Protein 1T3G (pdb70)

Solvent-accessible surface area: 15137 Å² total

Radius of gyration: 20.67 Å; Cα contacts (8 Å, |Δi|>4): 481; chains: 2; bounding box: 36×36×64 Å

Foldseek 3Di:
DQFAEEQQEDDPCDCWQVVCSPPLVVVVCVVVNGGYDYCVVNNDDDPCRLVVVLVVRLVHQEYEYGEVVCLVVVSVVSCCVDPSSLVLQVASHAYEYEAADPDDDVSVVVVVVVNVSHPHYDYHYDPTPVLSPPPDPRVVVVVVVGD/DQFQEEQFDDQVPPQLNCVNPPLVVVVCVPVNGGYDYCVVHNDDDPCNLVVVLVVRLVHQAYEAGEVVCLVVVSVVSCCVDPVSLVLQVQSHAYEYEDHDDDDDCSVVVVVVVVVSHDRYDYAYDPTPVCSPPPHPRVVVVVVSGD

CATH classification: 3.40.50.10140

Secondary structure (DSSP, 8-state):
--BSEEEE-------SHHHIIIIITT---SSS---EE-HHHH----TTHHHHHHHHHHTBSEEEE--HHHHHTTTTHHHHHSHHHH---S-SSEEEEEE-S------HHHHHHHHHT-SSEEEEE--SGGGGSSS-HHHHHHHH---/--BSEEEE------HHHHIIIIITT---SSS---EE-HHHH----TTHHHHHHHHHHTBS-EEE--HHHHHHTTTHHHHHSHHHH---SS-S-EEEEE-S------HHHHHHHHTT-SSEEEEE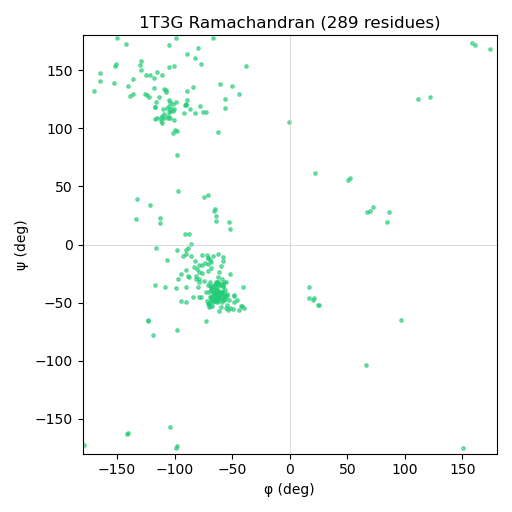--SGGGGSTT-HHHHHHHH---

B-factor: mean 42.77, std 10.29, range [19.28, 76.62]

InterPro domains:
  IPR000157 Toll/interleukin-1 receptor homology (TIR) domain [PF01582] (412-570)
  IPR000157 Toll/interleukin-1 receptor homology (TIR) domain [PS50104] (403-559)
  IPR000157 Toll/interleukin-1 receptor homology (TIR) domain [SM00255] (404-562)
  IPR003598 Immunoglobulin subtype 2 [SM00408] (155-223)
  IPR003598 Immunoglobulin subtype 2 [SM00408] (258-341)
  IPR003599 Immunoglobulin domain subtype [SM00409] (38-136)
  IPR003599 Immunoglobulin domain subtype [SM00409] (149-234)
  IPR003599 Immunoglobulin domain subtype [SM00409] (252-352)
  IPR007110 Immunoglobulin-like domain [PS50835] (6-134)
  IPR007110 Immunoglobulin-like domain [PS50835] (162-232)
  IPR007110 Immunoglobulin-like domain [PS50835] (242-350)
  IPR013151 Immunoglobulin-like beta-sandwich domain [PF00047] (257-342)
  IPR013783 Immunoglobulin-like fold [G3DSA:2.60.40.10] (26-139)
  IPR013783 Immunoglobulin-like fold [G3DSA:2.60.40.10] (140-237)
  IPR013783 Immunoglobulin-like fold [G3DSA:2.60.40.10] (238-355)
  IPR015621 Interleukin-1 receptor family [PTHR11890] (14-570)
  IPR035897 Toll/interleukin-1 receptor homology (TIR) domain superfamily [G3DSA:3.40.50.10140] (403-561)
  IPR035897 Toll/interleukin-1 receptor homology (TIR) domain superfamily [SSF52200] (395-561)
  IPR036179 Immunoglobulin-like domain superfamily [SSF48726] (38-137)
  IPR036179 Immunoglobulin-like domain superfamily [SSF48726] (161-236)

Sequence (293 aa):
KDYDAYLSYTKVDTGEEERFALEILPDLEKHYGYKLFIPDRDLIPTGTYIEDVARCVDQSKRLIIVTPNYVVRRGWSIFELETRLRNLVTGEIKVILIECSELRGINYQEVEALKHTIKLLTVIKWHGPKCNKLNSKFWKRLQYEPFKDYDAYLSYTKVTGEEERFALEILPDLEKHYGYKLFIPDRDLIPTGTYIEDVARCVDQSKRLIIVTPNYVVRRGWSIFELETRLRNLVTGEIKVILIECSELRGINYQEVEALKHTIKLLTVIKWHGPKCNKLNSKFWKRLQYEPF

Organism: Homo sapiens (NCBI:txid9606)

Structure (mmCIF, N/CA/C/O backbone):
data_1T3G
#
_entry.id   1T3G
#
_cell.length_a   51.987
_cell.length_b   53.265
_cell.length_c   183.250
_cell.angle_alpha   90.00
_cell.angle_beta   90.00
_cell.angle_gamma   90.00
#
_symmetry.space_group_name_H-M   'P 21 21 21'
#
loop_
_entity.id
_entity.type
_entity.pdbx_description
1 polymer 'X-linked interleukin-1 receptor accessory protein-like 1'
2 water water
#
loop_
_atom_site.group_PDB
_atom_site.id
_atom_site.type_symbol
_atom_site.label_atom_id
_atom_site.label_alt_id
_atom_site.label_comp_id
_atom_site.label_asym_id
_atom_site.label_entity_id
_atom_site.label_seq_id
_atom_site.pdbx_PDB_ins_code
_atom_site.Cartn_x
_atom_site.Cartn_y
_atom_site.Cartn_z
_atom_site.occupancy
_atom_site.B_iso_or_equiv
_atom_site.auth_seq_id
_atom_site.auth_comp_id
_atom_site.auth_asym_id
_atom_site.auth_atom_id
_atom_site.pdbx_PDB_model_num
ATOM 1 N N . LYS A 1 1 ? 37.577 8.256 46.063 1.00 56.17 403 LYS A N 1
ATOM 2 C CA . LYS A 1 1 ? 36.685 8.841 45.024 1.00 55.04 403 LYS A CA 1
ATOM 3 C C . LYS A 1 1 ? 37.239 10.140 44.439 1.00 53.80 403 LYS A C 1
ATOM 4 O O . LYS A 1 1 ? 37.584 10.191 43.259 1.00 53.52 403 LYS A O 1
ATOM 10 N N . ASP A 1 2 ? 37.330 11.180 45.267 1.00 51.95 404 ASP A N 1
ATOM 11 C CA . ASP A 1 2 ? 37.824 12.486 44.825 1.00 49.65 404 ASP A CA 1
ATOM 12 C C . ASP A 1 2 ? 39.342 12.609 44.699 1.00 47.94 404 ASP A C 1
ATOM 13 O O . ASP A 1 2 ? 39.834 13.352 43.849 1.00 47.67 404 ASP A O 1
ATOM 18 N N . TYR A 1 3 ? 40.089 11.896 45.538 1.00 45.12 405 TYR A N 1
ATOM 19 C CA . TYR A 1 3 ? 41.547 11.981 45.469 1.00 42.58 405 TYR A CA 1
ATOM 20 C C . TYR A 1 3 ? 42.220 10.619 45.421 1.00 41.18 405 TYR A C 1
ATOM 21 O O . TYR A 1 3 ? 41.672 9.622 45.895 1.00 40.54 405 TYR A O 1
ATOM 30 N N . ASP A 1 4 ? 43.418 10.585 44.846 1.00 39.97 406 ASP A N 1
ATOM 31 C CA . ASP A 1 4 ? 44.180 9.349 44.749 1.00 39.18 406 ASP A CA 1
ATOM 32 C C . ASP A 1 4 ? 44.920 9.060 46.053 1.00 39.57 406 ASP A C 1
ATOM 33 O O . ASP A 1 4 ? 45.194 7.906 46.380 1.00 40.04 406 ASP A O 1
ATOM 38 N N . ALA A 1 5 ? 45.235 10.112 46.803 1.00 37.49 407 ALA A N 1
ATOM 39 C CA . ALA A 1 5 ? 45.944 9.932 48.057 1.00 36.36 407 ALA A CA 1
ATOM 40 C C . ALA A 1 5 ? 45.910 11.157 48.958 1.00 34.89 407 ALA A C 1
ATOM 41 O O . ALA A 1 5 ? 46.007 12.298 48.501 1.00 33.88 407 ALA A O 1
ATOM 43 N N . TYR A 1 6 ? 45.758 10.900 50.250 1.00 33.02 408 TYR A N 1
ATOM 44 C CA . TYR A 1 6 ? 45.745 11.950 51.249 1.00 30.96 408 TYR A CA 1
ATOM 45 C C . TYR A 1 6 ? 47.172 11.923 51.786 1.00 30.48 408 TYR A C 1
ATOM 46 O O . TYR A 1 6 ? 47.650 10.887 52.255 1.00 28.22 408 TYR A O 1
ATOM 55 N N . LEU A 1 7 ? 47.852 13.058 51.703 1.00 30.03 409 LEU A N 1
ATOM 56 C CA . LEU A 1 7 ? 49.231 13.156 52.152 1.00 30.68 409 LEU A CA 1
ATOM 57 C C . LEU A 1 7 ? 49.322 13.594 53.606 1.00 30.52 409 LEU A C 1
ATOM 58 O O . LEU A 1 7 ? 48.971 14.715 53.950 1.00 31.50 409 LEU A O 1
ATOM 63 N N . SER A 1 8 ? 49.789 12.688 54.455 1.00 31.64 410 SER A N 1
ATOM 64 C CA . SER A 1 8 ? 49.950 12.962 55.873 1.00 31.19 410 SER A CA 1
ATOM 65 C C . SER A 1 8 ? 51.432 13.153 56.157 1.00 31.64 410 SER A C 1
ATOM 66 O O . SER A 1 8 ? 52.236 12.246 55.950 1.00 29.90 410 SER A O 1
ATOM 69 N N . TYR A 1 9 ? 51.789 14.337 56.635 1.00 33.24 411 TYR A N 1
ATOM 70 C CA . TYR A 1 9 ? 53.179 14.648 56.938 1.00 36.40 411 TYR A CA 1
ATOM 71 C C . TYR A 1 9 ? 53.229 15.658 58.072 1.00 38.37 411 TYR A C 1
ATOM 72 O O . TYR A 1 9 ? 52.192 16.124 58.551 1.00 39.67 411 TYR A O 1
ATOM 81 N N . THR A 1 10 ? 54.446 15.994 58.486 1.00 40.02 412 THR A N 1
ATOM 82 C CA . THR A 1 10 ? 54.688 16.967 59.544 1.00 42.48 412 THR A CA 1
ATOM 83 C C . THR A 1 10 ? 55.697 17.989 59.028 1.00 44.11 412 THR A C 1
ATOM 84 O O . THR A 1 10 ? 56.538 17.664 58.190 1.00 43.40 412 THR A O 1
ATOM 88 N N . LYS A 1 11 ? 55.613 19.220 59.524 1.00 46.46 413 LYS A N 1
ATOM 89 C CA . LYS A 1 11 ? 56.544 20.258 59.101 1.00 50.84 413 LYS A CA 1
ATOM 90 C C . LYS A 1 11 ? 56.996 21.124 60.273 1.00 52.78 413 LYS A C 1
ATOM 91 O O . LYS A 1 11 ? 56.173 21.651 61.027 1.00 52.95 413 LYS A O 1
ATOM 97 N N . VAL A 1 12 ? 58.311 21.262 60.421 1.00 55.32 414 VAL A N 1
ATOM 98 C CA . VAL A 1 12 ? 58.891 22.057 61.502 1.00 58.22 414 VAL A CA 1
ATOM 99 C C . VAL A 1 12 ? 58.604 23.550 61.380 1.00 59.85 414 VAL A C 1
ATOM 100 O O . VAL A 1 12 ? 57.978 24.008 60.421 1.00 60.96 414 VAL A O 1
ATOM 104 N N . ASP A 1 13 ? 59.080 24.299 62.370 1.00 62.26 415 ASP A N 1
ATOM 105 C CA . ASP A 1 13 ? 58.911 25.747 62.428 1.00 63.62 415 ASP A CA 1
ATOM 106 C C . ASP A 1 13 ? 59.717 26.430 61.332 1.00 64.37 415 ASP A C 1
ATOM 107 O O . ASP A 1 13 ? 60.900 26.135 61.149 1.00 65.27 415 ASP A O 1
ATOM 112 N N . THR A 1 21 ? 65.897 19.338 58.349 1.00 61.29 423 THR A N 1
ATOM 113 C CA . THR A 1 21 ? 65.928 20.640 57.689 1.00 59.01 423 THR A CA 1
ATOM 114 C C . THR A 1 21 ? 65.593 20.540 56.205 1.00 60.14 423 THR A C 1
ATOM 115 O O . THR A 1 21 ? 64.472 20.848 55.798 1.00 59.72 423 THR A O 1
ATOM 119 N N . GLY A 1 22 ? 66.556 20.100 55.397 1.00 60.39 424 GLY A N 1
ATOM 120 C CA . GLY A 1 22 ? 66.303 20.007 53.968 1.00 62.36 424 GLY A CA 1
ATOM 121 C C . GLY A 1 22 ? 66.689 18.727 53.245 1.00 62.11 424 GLY A C 1
ATOM 122 O O . GLY A 1 22 ? 67.176 18.782 52.114 1.00 62.92 424 GLY A O 1
ATOM 123 N N . GLU A 1 23 ? 66.484 17.575 53.876 1.00 62.76 425 GLU A N 1
ATOM 124 C CA . GLU A 1 23 ? 66.807 16.307 53.225 1.00 64.12 425 GLU A CA 1
ATOM 125 C C . GLU A 1 23 ? 65.568 15.421 53.180 1.00 63.85 425 GLU A C 1
ATOM 126 O O . GLU A 1 23 ? 65.039 15.120 52.108 1.00 62.81 425 GLU A O 1
ATOM 132 N N . GLU A 1 24 ? 65.110 15.010 54.356 1.00 63.51 426 GLU A N 1
ATOM 133 C CA . GLU A 1 24 ? 63.923 14.180 54.463 1.00 63.77 426 GLU A CA 1
ATOM 134 C C . GLU A 1 24 ? 62.700 15.093 54.372 1.00 62.74 426 GLU A C 1
ATOM 135 O O . GLU A 1 24 ? 61.640 14.686 53.892 1.00 61.75 426 GLU A O 1
ATOM 141 N N . GLU A 1 25 ? 62.862 16.336 54.817 1.00 61.22 427 GLU A N 1
ATOM 142 C CA . GLU A 1 25 ? 61.775 17.308 54.759 1.00 60.31 427 GLU A CA 1
ATOM 143 C C . GLU A 1 25 ? 61.679 17.854 53.336 1.00 58.22 427 GLU A C 1
ATOM 144 O O . GLU A 1 25 ? 60.630 18.335 52.910 1.00 58.44 427 GLU A O 1
ATOM 150 N N . ARG A 1 26 ? 62.788 17.781 52.605 1.00 56.16 428 ARG A N 1
ATOM 151 C CA . ARG A 1 26 ? 62.824 18.232 51.218 1.00 54.51 428 ARG A CA 1
ATOM 152 C C . ARG A 1 26 ? 61.965 17.263 50.412 1.00 52.09 428 ARG A C 1
ATOM 153 O O . ARG A 1 26 ? 61.127 17.657 49.590 1.00 50.15 428 ARG A O 1
ATOM 161 N N . PHE A 1 27 ? 62.199 15.982 50.665 1.00 49.55 429 PHE A N 1
ATOM 162 C CA . PHE A 1 27 ? 61.479 14.904 50.007 1.00 47.89 429 PHE A CA 1
ATOM 163 C C . PHE A 1 27 ? 59.994 14.992 50.330 1.00 45.94 429 PHE A C 1
ATOM 164 O O . PHE A 1 27 ? 59.148 15.094 49.442 1.00 45.50 429 PHE A O 1
ATOM 172 N N . ALA A 1 28 ? 59.694 14.970 51.621 1.00 46.01 430 ALA A N 1
ATOM 173 C CA . ALA A 1 28 ? 58.323 15.010 52.102 1.00 45.11 430 ALA A CA 1
ATOM 174 C C . ALA A 1 28 ? 57.484 16.152 51.552 1.00 44.34 430 ALA A C 1
ATOM 175 O O . ALA A 1 28 ? 56.363 15.937 51.097 1.00 43.34 430 ALA A O 1
ATOM 177 N N . LEU A 1 29 ? 58.024 17.365 51.588 1.00 45.23 431 LEU A N 1
ATOM 178 C CA . LEU A 1 29 ? 57.279 18.528 51.124 1.00 46.47 431 LEU A CA 1
ATOM 179 C C . LEU A 1 29 ? 57.414 18.915 49.658 1.00 46.77 431 LEU A C 1
ATOM 180 O O . LEU A 1 29 ? 56.438 19.353 49.051 1.00 48.31 431 LEU A O 1
ATOM 185 N N . GLU A 1 30 ? 58.603 18.750 49.084 1.00 46.30 432 GLU A N 1
ATOM 186 C CA . GLU A 1 30 ? 58.827 19.132 47.687 1.00 47.16 432 GLU A CA 1
ATOM 187 C C . GLU A 1 30 ? 58.741 17.994 46.669 1.00 44.88 432 GLU A C 1
ATOM 188 O O . GLU A 1 30 ? 57.787 17.888 45.896 1.00 42.81 432 GLU A O 1
ATOM 194 N N . ILE A 1 31 ? 59.772 17.160 46.673 1.00 44.85 433 ILE A N 1
ATOM 195 C CA . ILE A 1 31 ? 59.899 16.045 45.749 1.00 45.13 433 ILE A CA 1
ATOM 196 C C . ILE A 1 31 ? 58.732 15.067 45.677 1.00 44.24 433 ILE A C 1
ATOM 197 O O . ILE A 1 31 ? 58.181 14.843 44.598 1.00 44.40 433 ILE A O 1
ATOM 202 N N . LEU A 1 32 ? 58.354 14.483 46.812 1.00 43.36 434 LEU A N 1
ATOM 203 C CA . LEU A 1 32 ? 57.258 13.516 46.827 1.00 43.51 434 LEU A CA 1
ATOM 204 C C . LEU A 1 32 ? 56.003 14.020 46.102 1.00 43.63 434 LEU A C 1
ATOM 205 O O . LEU A 1 32 ? 55.508 13.363 45.180 1.00 41.49 434 LEU A O 1
ATOM 210 N N . PRO A 1 33 ? 55.481 15.197 46.498 1.00 43.56 435 PRO A N 1
ATOM 211 C CA . PRO A 1 33 ? 54.284 15.774 45.878 1.00 44.34 435 PRO A CA 1
ATOM 212 C C . PRO A 1 33 ? 54.421 16.103 44.389 1.00 44.90 435 PRO A C 1
ATOM 213 O O . PRO A 1 33 ? 53.515 15.824 43.603 1.00 42.83 435 PRO A O 1
ATOM 217 N N . ASP A 1 34 ? 55.542 16.713 44.005 1.00 47.28 436 ASP A N 1
ATOM 218 C CA . ASP A 1 34 ? 55.756 17.065 42.599 1.00 48.57 436 ASP A CA 1
ATOM 219 C C . ASP A 1 34 ? 55.835 15.823 41.720 1.00 47.45 436 ASP A C 1
ATOM 220 O O . ASP A 1 34 ? 55.257 15.781 40.631 1.00 46.30 436 ASP A O 1
ATOM 233 N N . LEU A 1 36 ? 54.544 12.751 42.251 1.00 44.45 438 LEU A N 1
ATOM 234 C CA . LEU A 1 36 ? 53.245 12.094 42.133 1.00 43.98 438 LEU A CA 1
ATOM 235 C C . LEU A 1 36 ? 52.223 12.840 41.284 1.00 44.45 438 LEU A C 1
ATOM 236 O O . LEU A 1 36 ? 51.437 12.223 40.561 1.00 45.12 438 LEU A O 1
ATOM 241 N N . GLU A 1 37 ? 52.226 14.163 41.364 1.00 45.27 439 GLU A N 1
ATOM 242 C CA . GLU A 1 37 ? 51.266 14.950 40.602 1.00 46.53 439 GLU A CA 1
ATOM 243 C C . GLU A 1 37 ? 51.726 15.374 39.211 1.00 46.46 439 GLU A C 1
ATOM 244 O O . GLU A 1 37 ? 51.003 15.176 38.240 1.00 46.30 439 GLU A O 1
ATOM 250 N N . LYS A 1 38 ? 52.922 15.945 39.109 1.00 47.28 440 LYS A N 1
ATOM 251 C CA . LYS A 1 38 ? 53.427 16.397 37.814 1.00 49.48 440 LYS A CA 1
ATOM 252 C C . LYS A 1 38 ? 53.787 15.248 36.870 1.00 49.42 440 LYS A C 1
ATOM 253 O O . LYS A 1 38 ? 53.311 15.198 35.737 1.00 49.02 440 LYS A O 1
ATOM 259 N N . HIS A 1 39 ? 54.627 14.331 37.343 1.00 49.89 441 HIS A N 1
ATOM 260 C CA . HIS A 1 39 ? 55.067 13.192 36.538 1.00 50.52 441 HIS A CA 1
ATOM 261 C C . HIS A 1 39 ? 53.976 12.148 36.346 1.00 50.69 441 HIS A C 1
ATOM 262 O O . HIS A 1 39 ? 53.501 11.931 35.232 1.00 52.89 441 HIS A O 1
ATOM 269 N N . TYR A 1 40 ? 53.585 11.503 37.440 1.00 49.39 442 TYR A N 1
ATOM 270 C CA . TYR A 1 40 ? 52.572 10.458 37.400 1.00 47.28 442 TYR A CA 1
ATOM 271 C C . TYR A 1 40 ? 51.137 10.944 37.205 1.00 46.25 442 TYR A C 1
ATOM 272 O O . TYR A 1 40 ? 50.254 10.151 36.875 1.00 47.07 442 TYR A O 1
ATOM 281 N N . GLY A 1 41 ? 50.898 12.234 37.411 1.00 44.39 443 GLY A N 1
ATOM 282 C CA . GLY A 1 41 ? 49.557 12.768 37.225 1.00 43.96 443 GLY A CA 1
ATOM 283 C C . GLY A 1 41 ? 48.483 12.358 38.225 1.00 45.28 443 GLY A C 1
ATOM 284 O O . GLY A 1 41 ? 47.305 12.299 37.878 1.00 45.39 443 GLY A O 1
ATOM 285 N N . TYR A 1 42 ? 48.874 12.071 39.463 1.00 44.27 444 TYR A N 1
ATOM 286 C CA . TYR A 1 42 ? 47.911 11.698 40.493 1.00 43.89 444 TYR A CA 1
ATOM 287 C C . TYR A 1 42 ? 47.288 12.958 41.102 1.00 43.09 444 TYR A C 1
ATOM 288 O O . TYR A 1 42 ? 47.839 14.050 40.976 1.00 40.99 444 TYR A O 1
ATOM 297 N N . LYS A 1 43 ? 46.133 12.805 41.744 1.00 43.19 445 LYS A N 1
ATOM 298 C CA . LYS A 1 43 ? 45.469 13.936 42.386 1.00 45.03 445 LYS A CA 1
ATOM 299 C C . LYS A 1 43 ? 45.540 13.724 43.899 1.00 45.93 445 LYS A C 1
ATOM 300 O O . LYS A 1 43 ? 44.895 12.823 44.444 1.00 47.94 445 LYS A O 1
ATOM 306 N N . LEU A 1 44 ? 46.330 14.558 44.570 1.00 44.27 446 LEU A N 1
ATOM 307 C CA . LEU A 1 44 ? 46.513 14.448 46.012 1.00 43.45 446 LEU A CA 1
ATOM 308 C C . LEU A 1 44 ? 45.782 15.495 46.831 1.00 41.59 446 LEU A C 1
ATOM 309 O O . LEU A 1 44 ? 45.514 16.596 46.358 1.00 40.54 446 LEU A O 1
ATOM 314 N N . PHE A 1 45 ? 45.451 15.138 48.067 1.00 39.84 447 PHE A N 1
ATOM 315 C CA . PHE A 1 45 ? 44.852 16.094 48.979 1.00 36.99 447 PHE A CA 1
ATOM 316 C C . PHE A 1 45 ? 46.022 16.393 49.903 1.00 36.62 447 PHE A C 1
ATOM 317 O O . PHE A 1 45 ? 46.498 15.512 50.620 1.00 35.40 447 PHE A O 1
ATOM 325 N N . ILE A 1 46 ? 46.503 17.628 49.859 1.00 35.95 448 ILE A N 1
ATOM 326 C CA . ILE A 1 46 ? 47.626 18.052 50.683 1.00 35.98 448 ILE A CA 1
ATOM 327 C C . ILE A 1 46 ? 47.093 19.141 51.607 1.00 37.59 448 ILE A C 1
ATOM 328 O O . ILE A 1 46 ? 46.809 20.253 51.165 1.00 39.80 448 ILE A O 1
ATOM 333 N N . PRO A 1 47 ? 46.946 18.830 52.905 1.00 37.74 449 PRO A N 1
ATOM 334 C CA . PRO A 1 47 ? 46.436 19.761 53.922 1.00 37.31 449 PRO A CA 1
ATOM 335 C C . PRO A 1 47 ? 46.899 21.214 53.831 1.00 35.81 449 PRO A C 1
ATOM 336 O O . PRO A 1 47 ? 46.067 22.119 53.785 1.00 36.34 449 PRO A O 1
ATOM 340 N N . ASP A 1 48 ? 48.208 21.443 53.803 1.00 35.12 450 ASP A N 1
ATOM 341 C CA . ASP A 1 48 ? 48.731 22.808 53.722 1.00 38.09 450 ASP A CA 1
ATOM 342 C C . ASP A 1 48 ? 48.341 23.551 52.445 1.00 38.19 450 ASP A C 1
ATOM 343 O O . ASP A 1 48 ? 48.597 24.745 52.323 1.00 37.59 450 ASP A O 1
ATOM 348 N N . ARG A 1 49 ? 47.727 22.850 51.497 1.00 39.14 451 ARG A N 1
ATOM 349 C CA . ARG A 1 49 ? 47.311 23.470 50.245 1.00 38.67 451 ARG A CA 1
ATOM 350 C C . ARG A 1 49 ? 45.799 23.454 50.049 1.00 39.92 451 ARG A C 1
ATOM 351 O O . ARG A 1 49 ? 45.228 24.395 49.483 1.00 38.07 451 ARG A O 1
ATOM 359 N N . ASP A 1 50 ? 45.153 22.391 50.525 1.00 38.96 452 ASP A N 1
ATOM 360 C CA . ASP A 1 50 ? 43.717 22.231 50.325 1.00 38.93 452 ASP A CA 1
ATOM 361 C C . ASP A 1 50 ? 42.840 22.240 51.571 1.00 38.51 452 ASP A C 1
ATOM 362 O O . ASP A 1 50 ? 41.615 22.173 51.466 1.00 39.96 452 ASP A O 1
ATOM 367 N N . LEU A 1 51 ? 43.453 22.328 52.746 1.00 39.45 453 LEU A N 1
ATOM 368 C CA . LEU A 1 51 ? 42.686 22.321 53.986 1.00 39.81 453 LEU A CA 1
ATOM 369 C C . LEU A 1 51 ? 42.786 23.606 54.798 1.00 39.40 453 LEU A C 1
ATOM 370 O O . LEU A 1 51 ? 43.876 24.032 55.183 1.00 37.74 453 LEU A O 1
ATOM 375 N N . ILE A 1 52 ? 41.644 24.221 55.066 1.00 41.65 454 ILE A N 1
ATOM 376 C CA . ILE A 1 52 ? 41.642 25.424 55.877 1.00 46.16 454 ILE A CA 1
ATOM 377 C C . ILE A 1 52 ? 41.096 25.067 57.253 1.00 47.96 454 ILE A C 1
ATOM 378 O O . ILE A 1 52 ? 39.910 24.784 57.404 1.00 48.25 454 ILE A O 1
ATOM 383 N N . PRO A 1 53 ? 41.974 25.052 58.272 1.00 49.50 455 PRO A N 1
ATOM 384 C CA . PRO A 1 53 ? 41.620 24.729 59.660 1.00 50.91 455 PRO A CA 1
ATOM 385 C C . PRO A 1 53 ? 40.509 25.612 60.219 1.00 51.33 455 PRO A C 1
ATOM 386 O O . PRO A 1 53 ? 40.604 26.836 60.196 1.00 50.46 455 PRO A O 1
ATOM 390 N N . THR A 1 54 ? 39.457 24.973 60.719 1.00 52.22 456 THR A N 1
ATOM 391 C CA . THR A 1 54 ? 38.318 25.679 61.292 1.00 51.25 456 THR A CA 1
ATOM 392 C C . THR A 1 54 ? 37.830 24.915 62.514 1.00 51.23 456 THR A C 1
ATOM 393 O O . THR A 1 54 ? 38.547 24.068 63.054 1.00 53.59 456 THR A O 1
ATOM 397 N N . GLY A 1 55 ? 36.608 25.210 62.945 1.00 49.35 457 GLY A N 1
ATOM 398 C CA . GLY A 1 55 ? 36.057 24.537 64.105 1.00 46.59 457 GLY A CA 1
ATOM 399 C C . GLY A 1 55 ? 35.720 23.087 63.823 1.00 45.95 457 GLY A C 1
ATOM 400 O O . GLY A 1 55 ? 35.451 22.313 64.746 1.00 46.14 457 GLY A O 1
ATOM 401 N N . THR A 1 56 ? 35.742 22.711 62.547 1.00 44.33 458 THR A N 1
ATOM 402 C CA . THR A 1 56 ? 35.425 21.341 62.151 1.00 42.57 458 THR A CA 1
ATOM 403 C C . THR A 1 56 ? 36.635 20.599 61.585 1.00 39.99 458 THR A C 1
ATOM 404 O O . THR A 1 56 ? 36.488 19.584 60.896 1.00 38.75 458 THR A O 1
ATOM 408 N N . TYR A 1 57 ? 37.823 21.113 61.880 1.00 37.21 459 TYR A N 1
ATOM 409 C CA . TYR A 1 57 ? 39.072 20.527 61.409 1.00 37.31 459 TYR A CA 1
ATOM 410 C C . TYR A 1 57 ? 39.125 19.005 61.485 1.00 37.27 459 TYR A C 1
ATOM 411 O O . TYR A 1 57 ? 39.436 18.331 60.494 1.00 35.01 459 TYR A O 1
ATOM 420 N N . ILE A 1 58 ? 38.835 18.469 62.667 1.00 37.27 460 ILE A N 1
ATOM 421 C CA . ILE A 1 58 ? 38.885 17.027 62.879 1.00 35.59 460 ILE A CA 1
ATOM 422 C C . ILE A 1 58 ? 37.984 16.263 61.930 1.00 35.80 460 ILE A C 1
ATOM 423 O O . ILE A 1 58 ? 38.407 15.280 61.330 1.00 35.04 460 ILE A O 1
ATOM 428 N N . GLU A 1 59 ? 36.744 16.722 61.795 1.00 37.61 461 GLU A N 1
ATOM 429 C CA . GLU A 1 59 ? 35.780 16.078 60.914 1.00 36.68 461 GLU A CA 1
ATOM 430 C C . GLU A 1 59 ? 36.175 16.287 59.457 1.00 35.41 461 GLU A C 1
ATOM 431 O O . GLU A 1 59 ? 35.921 15.425 58.611 1.00 36.09 461 GLU A O 1
ATOM 437 N N . ASP A 1 60 ? 36.801 17.422 59.159 1.00 33.79 462 ASP A N 1
ATOM 438 C CA . ASP A 1 60 ? 37.214 17.693 57.785 1.00 34.33 462 ASP A CA 1
ATOM 439 C C . ASP A 1 60 ? 38.291 16.701 57.355 1.00 34.01 462 ASP A C 1
ATOM 440 O O . ASP A 1 60 ? 38.265 16.192 56.239 1.00 35.15 462 ASP A O 1
ATOM 445 N N . VAL A 1 61 ? 39.238 16.420 58.244 1.00 33.15 463 VAL A N 1
ATOM 446 C CA . VAL A 1 61 ? 40.285 15.464 57.923 1.00 32.61 463 VAL A CA 1
ATOM 447 C C . VAL A 1 61 ? 39.640 14.095 57.666 1.00 32.31 463 VAL A C 1
ATOM 448 O O . VAL A 1 61 ? 39.934 13.442 56.664 1.00 29.23 463 VAL A O 1
ATOM 452 N N . ALA A 1 62 ? 38.752 13.671 58.566 1.00 33.64 464 ALA A N 1
ATOM 453 C CA . ALA A 1 62 ? 38.074 12.376 58.423 1.00 35.55 464 ALA A CA 1
ATOM 454 C C . ALA A 1 62 ? 37.378 12.268 57.068 1.00 36.44 464 ALA A C 1
ATOM 455 O O . ALA A 1 62 ? 37.467 11.247 56.383 1.00 37.63 464 ALA A O 1
ATOM 457 N N . ARG A 1 63 ? 36.694 13.342 56.691 1.00 39.20 465 ARG A N 1
ATOM 458 C CA . ARG A 1 63 ? 35.969 13.431 55.428 1.00 40.93 465 ARG A CA 1
ATOM 459 C C . ARG A 1 63 ? 36.904 13.417 54.208 1.00 40.59 465 ARG A C 1
ATOM 460 O O . ARG A 1 63 ? 36.614 12.773 53.200 1.00 41.53 465 ARG A O 1
ATOM 468 N N . CYS A 1 64 ? 38.023 14.127 54.298 1.00 38.43 466 CYS A N 1
ATOM 469 C CA . CYS A 1 64 ? 38.966 14.182 53.189 1.00 38.03 466 CYS A CA 1
ATOM 470 C C . CYS A 1 64 ? 39.705 12.867 52.990 1.00 38.72 466 CYS A C 1
ATOM 471 O O . CYS A 1 64 ? 40.013 12.480 51.859 1.00 35.97 466 CYS A O 1
ATOM 474 N N . VAL A 1 65 ? 39.989 12.184 54.094 1.00 38.24 467 VAL A N 1
ATOM 475 C CA . VAL A 1 65 ? 40.669 10.903 54.037 1.00 37.97 467 VAL A CA 1
ATOM 476 C C . VAL A 1 65 ? 39.715 9.910 53.387 1.00 38.59 467 VAL A C 1
ATOM 477 O O . VAL A 1 65 ? 40.101 9.140 52.522 1.00 38.91 467 VAL A O 1
ATOM 481 N N . ASP A 1 66 ? 38.458 9.954 53.807 1.00 41.11 468 ASP A N 1
ATOM 482 C CA . ASP A 1 66 ? 37.436 9.066 53.280 1.00 43.14 468 ASP A CA 1
ATOM 483 C C . ASP A 1 66 ? 37.236 9.287 51.781 1.00 43.54 468 ASP A C 1
ATOM 484 O O . ASP A 1 66 ? 36.781 8.391 51.067 1.00 44.04 468 ASP A O 1
ATOM 489 N N . GLN A 1 67 ? 37.585 10.478 51.304 1.00 43.03 469 GLN A N 1
ATOM 490 C CA . GLN A 1 67 ? 37.443 10.803 49.887 1.00 42.77 469 GLN A CA 1
ATOM 491 C C . GLN A 1 67 ? 38.704 10.482 49.090 1.00 41.82 469 GLN A C 1
ATOM 492 O O . GLN A 1 67 ? 38.809 10.852 47.917 1.00 43.48 469 GLN A O 1
ATOM 498 N N . SER A 1 68 ? 39.655 9.798 49.722 1.00 39.19 470 SER A N 1
ATOM 499 C CA . SER A 1 68 ? 40.909 9.447 49.064 1.00 37.67 470 SER A CA 1
ATOM 500 C C . SER A 1 68 ? 41.062 7.931 48.917 1.00 39.92 470 SER A C 1
ATOM 501 O O . SER A 1 68 ? 40.583 7.165 49.757 1.00 38.52 470 SER A O 1
ATOM 504 N N . LYS A 1 69 ? 41.739 7.508 47.850 1.00 40.12 471 LYS A N 1
ATOM 505 C CA . LYS A 1 69 ? 41.949 6.086 47.574 1.00 39.74 471 LYS A CA 1
ATOM 506 C C . LYS A 1 69 ? 43.124 5.526 48.359 1.00 39.66 471 LYS A C 1
ATOM 507 O O . LYS A 1 69 ? 43.296 4.311 48.446 1.00 39.85 471 LYS A O 1
ATOM 513 N N . ARG A 1 70 ? 43.937 6.416 48.923 1.00 39.47 472 ARG A N 1
ATOM 514 C CA . ARG A 1 70 ? 45.107 6.003 49.695 1.00 37.15 472 ARG A CA 1
ATOM 515 C C . ARG A 1 70 ? 45.462 7.026 50.767 1.00 37.33 472 ARG A C 1
ATOM 516 O O . ARG A 1 70 ? 45.160 8.215 50.635 1.00 36.53 472 ARG A O 1
ATOM 524 N N . LEU A 1 71 ? 46.100 6.554 51.831 1.00 33.71 473 LEU A N 1
ATOM 525 C CA . LEU A 1 71 ? 46.562 7.435 52.885 1.00 32.04 473 LEU A CA 1
ATOM 526 C C . LEU A 1 71 ? 48.073 7.288 52.868 1.00 30.49 473 LEU A C 1
ATOM 527 O O . LEU A 1 71 ? 48.597 6.186 53.040 1.00 29.58 473 LEU A O 1
ATOM 532 N N . ILE A 1 72 ? 48.775 8.381 52.605 1.00 27.63 474 ILE A N 1
ATOM 533 C CA . ILE A 1 72 ? 50.222 8.333 52.613 1.00 26.73 474 ILE A CA 1
ATOM 534 C C . ILE A 1 72 ? 50.747 8.991 53.887 1.00 27.90 474 ILE A C 1
ATOM 535 O O . ILE A 1 72 ? 50.419 10.142 54.203 1.00 28.55 474 ILE A O 1
ATOM 540 N N . ILE A 1 73 ? 51.538 8.231 54.630 1.00 27.96 475 ILE A N 1
ATOM 541 C CA . ILE A 1 73 ? 52.139 8.709 55.861 1.00 28.54 475 ILE A CA 1
ATOM 542 C C . ILE A 1 73 ? 53.620 8.842 55.551 1.00 29.85 475 ILE A C 1
ATOM 543 O O . ILE A 1 73 ? 54.289 7.857 55.226 1.00 28.42 475 ILE A O 1
ATOM 548 N N . VAL A 1 74 ? 54.127 10.065 55.605 1.00 30.50 476 VAL A N 1
ATOM 549 C CA . VAL A 1 74 ? 55.534 10.283 55.336 1.00 33.37 476 VAL A CA 1
ATOM 550 C C . VAL A 1 74 ? 56.182 10.383 56.688 1.00 34.27 476 VAL A C 1
ATOM 551 O O . VAL A 1 74 ? 56.124 11.427 57.344 1.00 36.18 476 VAL A O 1
ATOM 563 N N . THR A 1 76 ? 59.022 10.969 58.749 1.00 37.80 478 THR A N 1
ATOM 564 C CA . THR A 1 76 ? 60.331 11.570 58.921 1.00 38.20 478 THR A CA 1
ATOM 565 C C . THR A 1 76 ? 60.550 11.629 60.428 1.00 38.71 478 THR A C 1
ATOM 566 O O . THR A 1 76 ? 59.636 11.338 61.202 1.00 37.75 478 THR A O 1
ATOM 570 N N . PRO A 1 77 ? 61.766 11.983 60.867 1.00 39.93 479 PRO A N 1
ATOM 571 C CA . PRO A 1 77 ? 62.025 12.060 62.306 1.00 40.19 479 PRO A CA 1
ATOM 572 C C . PRO A 1 77 ? 61.047 13.015 63.006 1.00 39.10 479 PRO A C 1
ATOM 573 O O . PRO A 1 77 ? 60.585 12.740 64.112 1.00 38.93 479 PRO A O 1
ATOM 577 N N . ASN A 1 78 ? 60.736 14.137 62.362 1.00 39.37 480 ASN A N 1
ATOM 578 C CA . ASN A 1 78 ? 59.805 15.098 62.940 1.00 38.86 480 ASN A CA 1
ATOM 579 C C . ASN A 1 78 ? 58.411 14.497 63.097 1.00 37.07 480 ASN A C 1
ATOM 580 O O . ASN A 1 78 ? 57.752 14.691 64.122 1.00 35.63 480 ASN A O 1
ATOM 585 N N . TYR A 1 79 ? 57.963 13.769 62.080 1.00 34.57 481 TYR A N 1
ATOM 586 C CA . TYR A 1 79 ? 56.650 13.149 62.122 1.00 33.14 481 TYR A CA 1
ATOM 587 C C . TYR A 1 79 ? 56.605 12.164 63.293 1.00 33.63 481 TYR A C 1
ATOM 588 O O . TYR A 1 79 ? 55.573 12.011 63.945 1.00 34.05 481 TYR A O 1
ATOM 597 N N . VAL A 1 80 ? 57.732 11.513 63.569 1.00 32.40 482 VAL A N 1
ATOM 598 C CA . VAL A 1 80 ? 57.816 10.570 64.681 1.00 34.41 482 VAL A CA 1
ATOM 599 C C . VAL A 1 80 ? 57.824 11.305 66.027 1.00 36.50 482 VAL A C 1
ATOM 600 O O . VAL A 1 80 ? 57.189 10.868 66.985 1.00 35.36 482 VAL A O 1
ATOM 604 N N . VAL A 1 81 ? 58.549 12.419 66.088 1.00 37.01 483 VAL A N 1
ATOM 605 C CA . VAL A 1 81 ? 58.653 13.209 67.311 1.00 39.36 483 VAL A CA 1
ATOM 606 C C . VAL A 1 81 ? 57.328 13.883 67.680 1.00 39.36 483 VAL A C 1
ATOM 607 O O . VAL A 1 81 ? 56.965 13.952 68.851 1.00 37.07 483 VAL A O 1
ATOM 611 N N . ARG A 1 82 ? 56.612 14.368 66.671 1.00 39.94 484 ARG A N 1
ATOM 612 C CA . ARG A 1 82 ? 55.332 15.032 66.879 1.00 40.33 484 ARG A CA 1
ATOM 613 C C . ARG A 1 82 ? 54.173 14.034 66.836 1.00 38.36 484 ARG A C 1
ATOM 614 O O . ARG A 1 82 ? 53.024 14.407 67.063 1.00 37.78 484 ARG A O 1
ATOM 622 N N . ARG A 1 83 ? 54.475 12.773 66.536 1.00 36.93 485 ARG A N 1
ATOM 623 C CA . ARG A 1 83 ? 53.441 11.744 66.411 1.00 33.93 485 ARG A CA 1
ATOM 624 C C . ARG A 1 83 ? 52.361 12.240 65.436 1.00 33.91 485 ARG A C 1
ATOM 625 O O . ARG A 1 83 ? 51.176 12.323 65.772 1.00 32.16 485 ARG A O 1
ATOM 633 N N . GLY A 1 84 ? 52.796 12.565 64.220 1.00 32.69 486 GLY A N 1
ATOM 634 C CA . GLY A 1 84 ? 51.892 13.071 63.202 1.00 30.88 486 GLY A CA 1
ATOM 635 C C . GLY A 1 84 ? 50.734 12.162 62.850 1.00 29.59 486 GLY A C 1
ATOM 636 O O . GLY A 1 84 ? 49.769 12.600 62.220 1.00 27.60 486 GLY A O 1
ATOM 637 N N . TRP A 1 85 ? 50.813 10.902 63.265 1.00 27.78 487 TRP A N 1
ATOM 638 C CA . TRP A 1 85 ? 49.757 9.943 62.964 1.00 30.22 487 TRP A CA 1
ATOM 639 C C . TRP A 1 85 ? 48.598 9.941 63.963 1.00 30.47 487 TRP A C 1
ATOM 640 O O . TRP A 1 85 ? 47.569 9.323 63.715 1.00 30.11 487 TRP A O 1
ATOM 651 N N . SER A 1 86 ? 48.769 10.646 65.078 1.00 32.00 488 SER A N 1
ATOM 652 C CA . SER A 1 86 ? 47.778 10.682 66.152 1.00 33.65 488 SER A CA 1
ATOM 653 C C . SER A 1 86 ? 46.319 10.874 65.791 1.00 32.78 488 SER A C 1
ATOM 654 O O . SER A 1 86 ? 45.461 10.146 66.283 1.00 31.64 488 SER A O 1
ATOM 657 N N . ILE A 1 87 ? 46.029 11.842 64.935 1.00 32.74 489 ILE A N 1
ATOM 658 C CA . ILE A 1 87 ? 44.650 12.101 64.567 1.00 32.02 489 ILE A CA 1
ATOM 659 C C . ILE A 1 87 ? 43.936 10.868 64.018 1.00 31.16 489 ILE A C 1
ATOM 660 O O . ILE A 1 87 ? 42.730 10.706 64.218 1.00 29.16 489 ILE A O 1
ATOM 665 N N . PHE A 1 88 ? 44.672 9.995 63.340 1.00 30.77 490 PHE A N 1
ATOM 666 C CA . PHE A 1 88 ? 44.062 8.796 62.766 1.00 33.66 490 PHE A CA 1
ATOM 667 C C . PHE A 1 88 ? 43.653 7.772 63.833 1.00 35.67 490 PHE A C 1
ATOM 668 O O . PHE A 1 88 ? 42.784 6.939 63.589 1.00 36.70 490 PHE A O 1
ATOM 676 N N . GLU A 1 89 ? 44.276 7.829 65.009 1.00 35.54 491 GLU A N 1
ATOM 677 C CA . GLU A 1 89 ? 43.931 6.909 66.097 1.00 35.42 491 GLU A CA 1
ATOM 678 C C . GLU A 1 89 ? 42.912 7.574 67.023 1.00 34.89 491 GLU A C 1
ATOM 679 O O . GLU A 1 89 ? 42.137 6.896 67.697 1.00 34.72 491 GLU A O 1
ATOM 685 N N . LEU A 1 90 ? 42.919 8.906 67.035 1.00 34.18 492 LEU A N 1
ATOM 686 C CA . LEU A 1 90 ? 42.029 9.708 67.878 1.00 33.87 492 LEU A CA 1
ATOM 687 C C . LEU A 1 90 ? 40.574 9.817 67.389 1.00 33.61 492 LEU A C 1
ATOM 688 O O . LEU A 1 90 ? 39.631 9.688 68.169 1.00 30.32 492 LEU A O 1
ATOM 693 N N . GLU A 1 91 ? 40.407 10.074 66.098 1.00 36.16 493 GLU A N 1
ATOM 694 C CA . GLU A 1 91 ? 39.090 10.221 65.491 1.00 37.99 493 GLU A CA 1
ATOM 695 C C . GLU A 1 91 ? 38.490 8.832 65.279 1.00 39.11 493 GLU A C 1
ATOM 696 O O . GLU A 1 91 ? 39.046 8.014 64.548 1.00 38.92 493 GLU A O 1
ATOM 702 N N . THR A 1 92 ? 37.354 8.576 65.922 1.00 40.82 494 THR A N 1
ATOM 703 C CA . THR A 1 92 ? 36.686 7.278 65.843 1.00 42.88 494 THR A CA 1
ATOM 704 C C . THR A 1 92 ? 36.515 6.725 64.427 1.00 43.23 494 THR A C 1
ATOM 705 O O . THR A 1 92 ? 36.848 5.570 64.170 1.00 43.58 494 THR A O 1
ATOM 709 N N . ARG A 1 93 ? 36.004 7.539 63.508 1.00 43.40 495 ARG A N 1
ATOM 710 C CA . ARG A 1 93 ? 35.799 7.085 62.133 1.00 44.33 495 ARG A CA 1
ATOM 711 C C . ARG A 1 93 ? 37.096 6.736 61.410 1.00 42.33 495 ARG A C 1
ATOM 712 O O . ARG A 1 93 ? 37.186 5.699 60.748 1.00 41.78 495 ARG A O 1
ATOM 720 N N . LEU A 1 94 ? 38.090 7.610 61.520 1.00 39.49 496 LEU A N 1
ATOM 721 C CA . LEU A 1 94 ? 39.376 7.364 60.887 1.00 39.20 496 LEU A CA 1
ATOM 722 C C . LEU A 1 94 ? 39.985 6.083 61.428 1.00 38.41 496 LEU A C 1
ATOM 723 O O . LEU A 1 94 ? 40.447 5.234 60.666 1.00 37.60 496 LEU A O 1
ATOM 728 N N . ARG A 1 95 ? 39.986 5.941 62.748 1.00 38.03 497 ARG A N 1
ATOM 729 C CA . ARG A 1 95 ? 40.568 4.752 63.351 1.00 39.59 497 ARG A CA 1
ATOM 730 C C . ARG A 1 95 ? 39.881 3.505 62.814 1.00 40.57 497 ARG A C 1
ATOM 731 O O . ARG A 1 95 ? 40.528 2.476 62.600 1.00 38.70 497 ARG A O 1
ATOM 739 N N . ASN A 1 96 ? 38.574 3.604 62.583 1.00 43.07 498 ASN A N 1
ATOM 740 C CA . ASN A 1 96 ? 37.813 2.477 62.057 1.00 46.48 498 ASN A CA 1
ATOM 741 C C . ASN A 1 96 ? 38.265 2.144 60.647 1.00 45.81 498 ASN A C 1
ATOM 742 O O . ASN A 1 96 ? 38.487 0.980 60.314 1.00 45.42 498 ASN A O 1
ATOM 755 N N . LEU A 1 98 ? 41.065 2.523 59.305 1.00 43.72 500 LEU A N 1
ATOM 756 C CA . LEU A 1 98 ? 42.351 1.825 59.340 1.00 43.46 500 LEU A CA 1
ATOM 757 C C . LEU A 1 98 ? 42.225 0.386 59.814 1.00 41.84 500 LEU A C 1
ATOM 758 O O . LEU A 1 98 ? 42.800 -0.513 59.215 1.00 42.36 500 LEU A O 1
ATOM 763 N N . VAL A 1 99 ? 41.482 0.180 60.897 1.00 43.08 501 VAL A N 1
ATOM 764 C CA . VAL A 1 99 ? 41.288 -1.148 61.479 1.00 42.68 501 VAL A CA 1
ATOM 765 C C . VAL A 1 99 ? 40.453 -2.084 60.604 1.00 43.38 501 VAL A C 1
ATOM 766 O O . VAL A 1 99 ? 40.805 -3.249 60.423 1.00 42.51 501 VAL A O 1
ATOM 770 N N . THR A 1 100 ? 39.352 -1.576 60.062 1.00 43.56 502 THR A N 1
ATOM 771 C CA . THR A 1 100 ? 38.472 -2.394 59.233 1.00 45.04 502 THR A CA 1
ATOM 772 C C . THR A 1 100 ? 38.889 -2.453 57.770 1.00 45.95 502 THR A C 1
ATOM 773 O O . THR A 1 100 ? 38.227 -3.098 56.959 1.00 46.14 502 THR A O 1
ATOM 777 N N . GLY A 1 101 ? 39.986 -1.772 57.438 1.00 46.12 503 GLY A N 1
ATOM 778 C CA . GLY A 1 101 ? 40.490 -1.780 56.074 1.00 44.40 503 GLY A CA 1
ATOM 779 C C . GLY A 1 101 ? 39.706 -1.003 55.031 1.00 45.43 503 GLY A C 1
ATOM 780 O O . GLY A 1 101 ? 39.678 -1.392 53.867 1.00 46.87 503 GLY A O 1
ATOM 781 N N . GLU A 1 102 ? 39.070 0.094 55.427 1.00 46.02 504 GLU A N 1
ATOM 782 C CA . GLU A 1 102 ? 38.311 0.910 54.480 1.00 45.60 504 GLU A CA 1
ATOM 783 C C . GLU A 1 102 ? 39.244 1.758 53.617 1.00 44.79 504 GLU A C 1
ATOM 784 O O . GLU A 1 102 ? 38.812 2.398 52.657 1.00 44.57 504 GLU A O 1
ATOM 790 N N . ILE A 1 103 ? 40.523 1.779 53.972 1.00 42.89 505 ILE A N 1
ATOM 791 C CA . ILE A 1 103 ? 41.486 2.545 53.201 1.00 41.25 505 ILE A CA 1
ATOM 792 C C . ILE A 1 103 ? 42.876 1.957 53.321 1.00 39.16 505 ILE A C 1
ATOM 793 O O . ILE A 1 103 ? 43.292 1.535 54.397 1.00 38.15 505 ILE A O 1
ATOM 798 N N . LYS A 1 104 ? 43.580 1.921 52.197 1.00 37.87 506 LYS A N 1
ATOM 799 C CA . LYS A 1 104 ? 44.932 1.395 52.146 1.00 37.68 506 LYS A CA 1
ATOM 800 C C . LYS A 1 104 ? 45.918 2.476 52.556 1.00 36.84 506 LYS A C 1
ATOM 801 O O . LYS A 1 104 ? 45.816 3.618 52.123 1.00 38.86 506 LYS A O 1
ATOM 807 N N . VAL A 1 105 ? 46.877 2.103 53.389 1.00 36.53 507 VAL A N 1
ATOM 808 C CA . VAL A 1 105 ? 47.880 3.038 53.855 1.00 33.40 507 VAL A CA 1
ATOM 809 C C . VAL A 1 105 ? 49.275 2.701 53.351 1.00 33.40 507 VAL A C 1
ATOM 810 O O . VAL A 1 105 ? 49.759 1.573 53.510 1.00 34.26 507 VAL A O 1
ATOM 814 N N . ILE A 1 106 ? 49.908 3.691 52.732 1.00 31.57 508 ILE A N 1
ATOM 815 C CA . ILE A 1 106 ? 51.263 3.554 52.241 1.00 30.77 508 ILE A CA 1
ATOM 816 C C . ILE A 1 106 ? 52.094 4.362 53.231 1.00 32.94 508 ILE A C 1
ATOM 817 O O . ILE A 1 106 ? 51.986 5.589 53.296 1.00 31.48 508 ILE A O 1
ATOM 822 N N . LEU A 1 107 ? 52.894 3.663 54.026 1.00 33.50 509 LEU A N 1
ATOM 823 C CA . LEU A 1 107 ? 53.736 4.306 55.019 1.00 34.43 509 LEU A CA 1
ATOM 824 C C . LEU A 1 107 ? 55.156 4.334 54.486 1.00 35.32 509 LEU A C 1
ATOM 825 O O . LEU A 1 107 ? 55.764 3.285 54.266 1.00 37.19 509 LEU A O 1
ATOM 830 N N . ILE A 1 108 ? 55.675 5.541 54.279 1.00 34.09 510 ILE A N 1
ATOM 831 C CA . ILE A 1 108 ? 57.024 5.731 53.763 1.00 32.88 510 ILE A CA 1
ATOM 832 C C . ILE A 1 108 ? 57.966 6.066 54.906 1.00 33.65 510 ILE A C 1
ATOM 833 O O . ILE A 1 108 ? 57.920 7.165 55.449 1.00 32.80 510 ILE A O 1
ATOM 838 N N . GLU A 1 109 ? 58.817 5.114 55.275 1.00 37.68 511 GLU A N 1
ATOM 839 C CA . GLU A 1 109 ? 59.766 5.327 56.354 1.00 41.77 511 GLU A CA 1
ATOM 840 C C . GLU A 1 109 ? 60.990 6.069 55.836 1.00 43.16 511 GLU A C 1
ATOM 841 O O . GLU A 1 109 ? 61.756 5.550 55.028 1.00 43.13 511 GLU A O 1
ATOM 847 N N . CYS A 1 110 ? 61.164 7.299 56.298 1.00 44.61 512 CYS A N 1
ATOM 848 C CA . CYS A 1 110 ? 62.296 8.097 55.865 1.00 46.82 512 CYS A CA 1
ATOM 849 C C . CYS A 1 110 ? 63.395 8.021 56.906 1.00 49.97 512 CYS A C 1
ATOM 850 O O . CYS A 1 110 ? 64.582 7.962 56.568 1.00 51.01 512 CYS A O 1
ATOM 853 N N . SER A 1 111 ? 62.994 8.003 58.173 1.00 51.94 513 SER A N 1
ATOM 854 C CA . SER A 1 111 ? 63.957 7.927 59.265 1.00 56.14 513 SER A CA 1
ATOM 855 C C . SER A 1 111 ? 64.292 6.487 59.639 1.00 58.03 513 SER A C 1
ATOM 856 O O . SER A 1 111 ? 63.584 5.553 59.268 1.00 57.09 513 SER A O 1
ATOM 859 N N . GLU A 1 112 ? 65.388 6.323 60.375 1.00 60.54 514 GLU A N 1
ATOM 860 C CA . GLU A 1 112 ? 65.839 5.011 60.815 1.00 61.85 514 GLU A CA 1
ATOM 861 C C . GLU A 1 112 ? 65.352 4.762 62.238 1.00 61.79 514 GLU A C 1
ATOM 862 O O . GLU A 1 112 ? 66.108 4.320 63.104 1.00 64.74 514 GLU A O 1
ATOM 868 N N . LEU A 1 113 ? 64.075 5.060 62.455 1.00 60.13 515 LEU A N 1
ATOM 869 C CA . LEU A 1 113 ? 63.404 4.890 63.742 1.00 58.86 515 LEU A CA 1
ATOM 870 C C . LEU A 1 113 ? 64.291 4.316 64.842 1.00 59.35 515 LEU A C 1
ATOM 871 O O . LEU A 1 113 ? 64.592 3.120 64.848 1.00 60.79 515 LEU A O 1
ATOM 876 N N . ARG A 1 114 ? 64.711 5.168 65.771 1.00 59.81 516 ARG A N 1
ATOM 877 C CA . ARG A 1 114 ? 65.552 4.720 66.877 1.00 59.98 516 ARG A CA 1
ATOM 878 C C . ARG A 1 114 ? 64.915 5.092 68.214 1.00 58.93 516 ARG A C 1
ATOM 879 O O . ARG A 1 114 ? 64.280 6.141 68.346 1.00 58.35 516 ARG A O 1
ATOM 887 N N . GLY A 1 115 ? 65.108 4.231 69.207 1.00 58.00 517 GLY A N 1
ATOM 888 C CA . GLY A 1 115 ? 64.526 4.454 70.518 1.00 55.77 517 GLY A CA 1
ATOM 889 C C . GLY A 1 115 ? 63.452 3.402 70.723 1.00 54.42 517 GLY A C 1
ATOM 890 O O . GLY A 1 115 ? 62.542 3.277 69.901 1.00 53.30 517 GLY A O 1
ATOM 891 N N . ILE A 1 116 ? 63.553 2.645 71.810 1.00 52.55 518 ILE A N 1
ATOM 892 C CA . ILE A 1 116 ? 62.589 1.582 72.091 1.00 52.71 518 ILE A CA 1
ATOM 893 C C . ILE A 1 116 ? 61.129 2.023 72.068 1.00 51.73 518 ILE A C 1
ATOM 894 O O . ILE A 1 116 ? 60.273 1.311 71.549 1.00 51.95 518 ILE A O 1
ATOM 907 N N . ASN A 1 118 ? 59.645 4.898 70.560 1.00 46.80 520 ASN A N 1
ATOM 908 C CA . ASN A 1 118 ? 59.162 5.306 69.249 1.00 45.57 520 ASN A CA 1
ATOM 909 C C . ASN A 1 118 ? 58.979 4.068 68.378 1.00 43.69 520 ASN A C 1
ATOM 910 O O . ASN A 1 118 ? 57.952 3.890 67.721 1.00 43.61 520 ASN A O 1
ATOM 915 N N . TYR A 1 119 ? 59.975 3.195 68.390 1.00 43.05 521 TYR A N 1
ATOM 916 C CA . TYR A 1 119 ? 59.895 1.983 67.599 1.00 43.00 521 TYR A CA 1
ATOM 917 C C . TYR A 1 119 ? 58.643 1.193 67.967 1.00 41.74 521 TYR A C 1
ATOM 918 O O . TYR A 1 119 ? 57.902 0.753 67.086 1.00 40.00 521 TYR A O 1
ATOM 927 N N . GLN A 1 120 ? 58.404 1.023 69.265 1.00 39.76 522 GLN A N 1
ATOM 928 C CA . GLN A 1 120 ? 57.242 0.268 69.711 1.00 39.16 522 GLN A CA 1
ATOM 929 C C . GLN A 1 120 ? 55.913 0.954 69.404 1.00 36.79 522 GLN A C 1
ATOM 930 O O . GLN A 1 120 ? 54.935 0.284 69.076 1.00 36.63 522 GLN A O 1
ATOM 936 N N . GLU A 1 121 ? 55.865 2.282 69.490 1.00 36.15 523 GLU A N 1
ATOM 937 C CA . GLU A 1 121 ? 54.623 2.981 69.163 1.00 35.23 523 GLU A CA 1
ATOM 938 C C . GLU A 1 121 ? 54.320 2.807 67.674 1.00 33.09 523 GLU A C 1
ATOM 939 O O . GLU A 1 121 ? 53.171 2.584 67.286 1.00 31.88 523 GLU A O 1
ATOM 945 N N . VAL A 1 122 ? 55.353 2.914 66.843 1.00 31.43 524 VAL A N 1
ATOM 946 C CA . VAL A 1 122 ? 55.176 2.749 65.402 1.00 32.43 524 VAL A CA 1
ATOM 947 C C . VAL A 1 122 ? 54.725 1.318 65.101 1.00 32.83 524 VAL A C 1
ATOM 948 O O . VAL A 1 122 ? 53.865 1.093 64.246 1.00 32.24 524 VAL A O 1
ATOM 952 N N . GLU A 1 123 ? 55.292 0.350 65.814 1.00 35.52 525 GLU A N 1
ATOM 953 C CA . GLU A 1 123 ? 54.894 -1.042 65.619 1.00 36.77 525 GLU A CA 1
ATOM 954 C C . GLU A 1 123 ? 53.401 -1.176 65.906 1.00 36.07 525 GLU A C 1
ATOM 955 O O . GLU A 1 123 ? 52.662 -1.798 65.137 1.00 38.53 525 GLU A O 1
ATOM 961 N N . ALA A 1 124 ? 52.962 -0.579 67.008 1.00 34.39 526 ALA A N 1
ATOM 962 C CA . ALA A 1 124 ? 51.557 -0.631 67.391 1.00 34.97 526 ALA A CA 1
ATOM 963 C C . ALA A 1 124 ? 50.679 0.075 66.360 1.00 35.11 526 ALA A C 1
ATOM 964 O O . ALA A 1 124 ? 49.565 -0.377 66.058 1.00 35.88 526 ALA A O 1
ATOM 966 N N . LEU A 1 125 ? 51.172 1.186 65.824 1.00 31.35 527 LEU A N 1
ATOM 967 C CA . LEU A 1 125 ? 50.412 1.921 64.824 1.00 31.23 527 LEU A CA 1
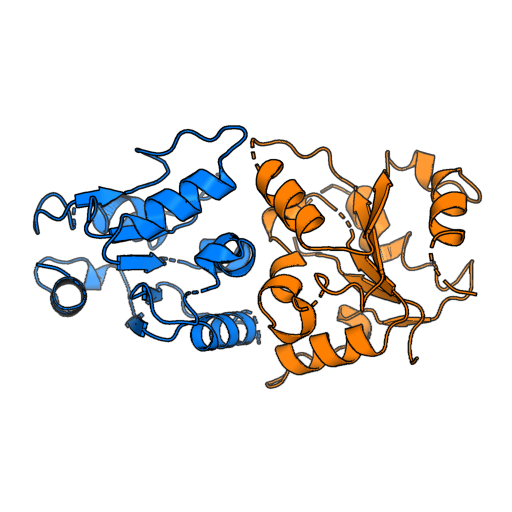ATOM 968 C C . LEU A 1 125 ? 50.144 0.989 63.646 1.00 31.62 527 LEU A C 1
ATOM 969 O O . LEU A 1 125 ? 49.013 0.870 63.174 1.00 31.36 527 LEU A O 1
ATOM 974 N N . LYS A 1 126 ? 51.195 0.329 63.174 1.00 31.20 528 LYS A N 1
ATOM 975 C CA . LYS A 1 126 ? 51.066 -0.586 62.053 1.00 34.05 528 LYS A CA 1
ATOM 976 C C . LYS A 1 126 ? 50.064 -1.714 62.312 1.00 35.27 528 LYS A C 1
ATOM 977 O O . LYS A 1 126 ? 49.355 -2.132 61.400 1.00 38.74 528 LYS A O 1
ATOM 983 N N . HIS A 1 127 ? 49.992 -2.192 63.552 1.00 37.30 529 HIS A N 1
ATOM 984 C CA . HIS A 1 127 ? 49.076 -3.276 63.899 1.00 41.02 529 HIS A CA 1
ATOM 985 C C . HIS A 1 127 ? 47.620 -2.842 63.893 1.00 40.78 529 HIS A C 1
ATOM 986 O O . HIS A 1 127 ? 46.717 -3.666 63.971 1.00 39.91 529 HIS A O 1
ATOM 993 N N . THR A 1 128 ? 47.394 -1.542 63.811 1.00 42.11 530 THR A N 1
ATOM 994 C CA . THR A 1 128 ? 46.040 -1.020 63.798 1.00 42.59 530 THR A CA 1
ATOM 995 C C . THR A 1 128 ? 45.561 -0.876 62.361 1.00 40.16 530 THR A C 1
ATOM 996 O O . THR A 1 128 ? 44.383 -0.646 62.114 1.00 41.08 530 THR A O 1
ATOM 1000 N N . ILE A 1 129 ? 46.481 -1.044 61.414 1.00 39.46 531 ILE A N 1
ATOM 1001 C CA . ILE A 1 129 ? 46.164 -0.910 59.991 1.00 40.94 531 ILE A CA 1
ATOM 1002 C C . ILE A 1 129 ? 46.056 -2.255 59.259 1.00 40.59 531 ILE A C 1
ATOM 1003 O O . ILE A 1 129 ? 47.036 -2.983 59.120 1.00 40.36 531 ILE A O 1
ATOM 1008 N N . LYS A 1 130 ? 44.856 -2.564 58.781 1.00 41.69 532 LYS A N 1
ATOM 1009 C CA . LYS A 1 130 ? 44.597 -3.813 58.067 1.00 44.67 532 LYS A CA 1
ATOM 1010 C C . LYS A 1 130 ? 45.256 -3.827 56.686 1.00 44.52 532 LYS A C 1
ATOM 1011 O O . LYS A 1 130 ? 45.951 -4.780 56.331 1.00 44.89 532 LYS A O 1
ATOM 1017 N N . LEU A 1 131 ? 45.026 -2.775 55.906 1.00 43.57 533 LEU A N 1
ATOM 1018 C CA . LEU A 1 131 ? 45.611 -2.669 54.572 1.00 43.78 533 LEU A CA 1
ATOM 1019 C C . LEU A 1 131 ? 46.830 -1.766 54.674 1.00 42.24 533 LEU A C 1
ATOM 1020 O O . LEU A 1 131 ? 46.712 -0.537 54.666 1.00 42.00 533 LEU A O 1
ATOM 1025 N N . LEU A 1 132 ? 48.001 -2.383 54.761 1.00 39.16 534 LEU A N 1
ATOM 1026 C CA . LEU A 1 132 ? 49.233 -1.636 54.909 1.00 38.19 534 LEU A CA 1
ATOM 1027 C C . LEU A 1 132 ? 50.396 -2.094 54.044 1.00 37.96 534 LEU A C 1
ATOM 1028 O O . LEU A 1 132 ? 50.594 -3.286 53.818 1.00 39.69 534 LEU A O 1
ATOM 1033 N N . THR A 1 133 ? 51.163 -1.124 53.565 1.00 36.71 535 THR A N 1
ATOM 1034 C CA . THR A 1 133 ? 52.363 -1.401 52.797 1.00 37.07 535 THR A CA 1
ATOM 1035 C C . THR A 1 133 ? 53.399 -0.378 53.260 1.00 37.72 535 THR A C 1
ATOM 1036 O O . THR A 1 133 ? 53.083 0.802 53.453 1.00 36.21 535 THR A O 1
ATOM 1040 N N . VAL A 1 134 ? 54.623 -0.838 53.476 1.00 38.82 536 VAL A N 1
ATOM 1041 C CA . VAL A 1 134 ? 55.681 0.045 53.923 1.00 40.88 536 VAL A CA 1
ATOM 1042 C C . VAL A 1 134 ? 56.807 0.107 52.904 1.00 40.68 536 VAL A C 1
ATOM 1043 O O . VAL A 1 134 ? 57.249 -0.912 52.382 1.00 41.17 536 VAL A O 1
ATOM 1047 N N . ILE A 1 135 ? 57.261 1.321 52.626 1.00 40.47 537 ILE A N 1
ATOM 1048 C CA . ILE A 1 135 ? 58.337 1.549 51.677 1.00 41.44 537 ILE A CA 1
ATOM 1049 C C . ILE A 1 135 ? 59.440 2.283 52.412 1.00 43.65 537 ILE A C 1
ATOM 1050 O O . ILE A 1 135 ? 59.196 3.323 53.031 1.00 43.32 537 ILE A O 1
ATOM 1055 N N . LYS A 1 136 ? 60.650 1.742 52.350 1.00 45.83 538 LYS A N 1
ATOM 1056 C CA . LYS A 1 136 ? 61.785 2.361 53.018 1.00 47.83 538 LYS A CA 1
ATOM 1057 C C . LYS A 1 136 ? 62.454 3.362 52.090 1.00 49.43 538 LYS A C 1
ATOM 1058 O O . LYS A 1 136 ? 62.844 3.025 50.973 1.00 50.12 538 LYS A O 1
ATOM 1064 N N . TRP A 1 137 ? 62.568 4.599 52.554 1.00 51.05 539 TRP A N 1
ATOM 1065 C CA . TRP A 1 137 ? 63.217 5.650 51.784 1.00 52.97 539 TRP A CA 1
ATOM 1066 C C . TRP A 1 137 ? 64.601 5.797 52.388 1.00 53.68 539 TRP A C 1
ATOM 1067 O O . TRP A 1 137 ? 64.774 6.495 53.387 1.00 53.29 539 TRP A O 1
ATOM 1078 N N . HIS A 1 138 ? 65.584 5.135 51.788 1.00 54.90 540 HIS A N 1
ATOM 1079 C CA . HIS A 1 138 ? 66.947 5.188 52.303 1.00 55.79 540 HIS A CA 1
ATOM 1080 C C . HIS A 1 138 ? 67.596 6.566 52.261 1.00 55.85 540 HIS A C 1
ATOM 1081 O O . HIS A 1 138 ? 68.251 6.973 53.225 1.00 57.61 540 HIS A O 1
ATOM 1088 N N . GLY A 1 139 ? 67.414 7.290 51.163 1.00 54.75 541 GLY A N 1
ATOM 1089 C CA . GLY A 1 139 ? 68.010 8.608 51.071 1.00 55.09 541 GLY A CA 1
ATOM 1090 C C . GLY A 1 139 ? 67.712 9.342 49.780 1.00 56.67 541 GLY A C 1
ATOM 1091 O O . GLY A 1 139 ? 66.903 8.885 48.968 1.00 56.88 541 GLY A O 1
ATOM 1092 N N . PRO A 1 140 ? 68.356 10.498 49.564 1.00 57.15 542 PRO A N 1
ATOM 1093 C CA . PRO A 1 140 ? 68.163 11.311 48.362 1.00 57.25 542 PRO A CA 1
ATOM 1094 C C . PRO A 1 140 ? 68.329 10.531 47.058 1.00 58.29 542 PRO A C 1
ATOM 1095 O O . PRO A 1 140 ? 67.765 10.910 46.028 1.00 57.26 542 PRO A O 1
ATOM 1099 N N . LYS A 1 141 ? 69.096 9.444 47.104 1.00 59.25 543 LYS A N 1
ATOM 1100 C CA . LYS A 1 141 ? 69.323 8.625 45.915 1.00 60.06 543 LYS A CA 1
ATOM 1101 C C . LYS A 1 141 ? 68.028 8.020 45.377 1.00 60.28 543 LYS A C 1
ATOM 1102 O O . LYS A 1 141 ? 67.880 7.833 44.169 1.00 60.80 543 LYS A O 1
ATOM 1108 N N . CYS A 1 142 ? 67.091 7.722 46.274 1.00 60.19 544 CYS A N 1
ATOM 1109 C CA . CYS A 1 142 ? 65.809 7.151 45.876 1.00 60.08 544 CYS A CA 1
ATOM 1110 C C . CYS A 1 142 ? 64.936 8.194 45.168 1.00 59.89 544 CYS A C 1
ATOM 1111 O O . CYS A 1 142 ? 63.884 7.859 44.620 1.00 59.02 544 CYS A O 1
ATOM 1114 N N . ASN A 1 143 ? 65.372 9.454 45.181 1.00 59.99 545 ASN A N 1
ATOM 1115 C CA . ASN A 1 143 ? 64.609 10.535 44.550 1.00 60.38 545 ASN A CA 1
ATOM 1116 C C . ASN A 1 143 ? 64.783 10.628 43.032 1.00 59.87 545 ASN A C 1
ATOM 1117 O O . ASN A 1 143 ? 63.936 11.205 42.344 1.00 58.84 545 ASN A O 1
ATOM 1122 N N . LYS A 1 144 ? 65.876 10.068 42.514 1.00 60.01 546 LYS A N 1
ATOM 1123 C CA . LYS A 1 144 ? 66.156 10.104 41.077 1.00 60.20 546 LYS A CA 1
ATOM 1124 C C . LYS A 1 144 ? 65.056 9.416 40.266 1.00 59.60 546 LYS A C 1
ATOM 1125 O O . LYS A 1 144 ? 64.568 8.353 40.648 1.00 58.29 546 LYS A O 1
ATOM 1131 N N . LEU A 1 145 ? 64.686 10.027 39.142 1.00 59.55 547 LEU A N 1
ATOM 1132 C CA . LEU A 1 145 ? 63.633 9.503 38.272 1.00 59.86 547 LEU A CA 1
ATOM 1133 C C . LEU A 1 145 ? 63.642 7.976 38.153 1.00 58.65 547 LEU A C 1
ATOM 1134 O O . LEU A 1 145 ? 64.684 7.332 38.316 1.00 58.64 547 LEU A O 1
ATOM 1139 N N . ASN A 1 146 ? 62.468 7.420 37.858 1.00 57.37 548 ASN A N 1
ATOM 1140 C CA . ASN A 1 146 ? 62.259 5.979 37.743 1.00 56.56 548 ASN A CA 1
ATOM 1141 C C . ASN A 1 146 ? 63.293 5.125 38.472 1.00 56.23 548 ASN A C 1
ATOM 1142 O O . ASN A 1 146 ? 64.029 4.345 37.863 1.00 55.84 548 ASN A O 1
ATOM 1147 N N . SER A 1 147 ? 63.348 5.288 39.790 1.00 52.90 549 SER A N 1
ATOM 1148 C CA . SER A 1 147 ? 64.263 4.517 40.616 1.00 50.18 549 SER A CA 1
ATOM 1149 C C . SER A 1 147 ? 63.439 3.380 41.193 1.00 49.00 549 SER A C 1
ATOM 1150 O O . SER A 1 147 ? 62.233 3.297 40.953 1.00 46.65 549 SER A O 1
ATOM 1153 N N . LYS A 1 148 ? 64.082 2.506 41.955 1.00 48.22 550 LYS A N 1
ATOM 1154 C CA . LYS A 1 148 ? 63.364 1.403 42.560 1.00 49.47 550 LYS A CA 1
ATOM 1155 C C . LYS A 1 148 ? 62.309 1.958 43.513 1.00 49.00 550 LYS A C 1
ATOM 1156 O O . LYS A 1 148 ? 61.272 1.333 43.729 1.00 51.20 550 LYS A O 1
ATOM 1162 N N . PHE A 1 149 ? 62.572 3.140 44.069 1.00 46.03 551 PHE A N 1
ATOM 1163 C CA . PHE A 1 149 ? 61.636 3.764 44.996 1.00 42.58 551 PHE A CA 1
ATOM 1164 C C . PHE A 1 149 ? 60.357 4.221 44.308 1.00 41.32 551 PHE A C 1
ATOM 1165 O O . PHE A 1 149 ? 59.261 3.885 44.744 1.00 39.95 551 PHE A O 1
ATOM 1173 N N . TRP A 1 150 ? 60.501 5.000 43.241 1.00 40.66 552 TRP A N 1
ATOM 1174 C CA . TRP A 1 150 ? 59.345 5.509 42.512 1.00 40.82 552 TRP A CA 1
ATOM 1175 C C . TRP A 1 150 ? 58.530 4.405 41.858 1.00 40.30 552 TRP A C 1
ATOM 1176 O O . TRP A 1 150 ? 57.299 4.498 41.764 1.00 38.55 552 TRP A O 1
ATOM 1187 N N . LYS A 1 151 ? 59.219 3.361 41.406 1.00 40.54 553 LYS A N 1
ATOM 1188 C CA . LYS A 1 151 ? 58.556 2.230 40.763 1.00 38.47 553 LYS A CA 1
ATOM 1189 C C . LYS A 1 151 ? 57.644 1.587 41.801 1.00 37.12 553 LYS A C 1
ATOM 1190 O O . LYS A 1 151 ? 56.470 1.321 41.533 1.00 35.70 553 LYS A O 1
ATOM 1196 N N . ARG A 1 152 ? 58.192 1.358 42.991 1.00 36.59 554 ARG A N 1
ATOM 1197 C CA . ARG A 1 152 ? 57.440 0.752 44.089 1.00 36.85 554 ARG A CA 1
ATOM 1198 C C . ARG A 1 152 ? 56.254 1.620 44.503 1.00 37.17 554 ARG A C 1
ATOM 1199 O O . ARG A 1 152 ? 55.148 1.118 44.691 1.00 37.33 554 ARG A O 1
ATOM 1207 N N . LEU A 1 153 ? 56.475 2.924 44.632 1.00 36.70 555 LEU A N 1
ATOM 1208 C CA . LEU A 1 153 ? 55.398 3.818 45.045 1.00 37.14 555 LEU A CA 1
ATOM 1209 C C . LEU A 1 153 ? 54.253 3.857 44.040 1.00 37.59 555 LEU A C 1
ATOM 1210 O O . LEU A 1 153 ? 53.084 3.726 44.410 1.00 36.48 555 LEU A O 1
ATOM 1215 N N . GLN A 1 154 ? 54.587 4.047 42.770 1.00 38.86 556 GLN A N 1
ATOM 1216 C CA . GLN A 1 154 ? 53.571 4.089 41.729 1.00 39.58 556 GLN A CA 1
ATOM 1217 C C . GLN A 1 154 ? 52.734 2.819 41.791 1.00 38.38 556 GLN A C 1
ATOM 1218 O O . GLN A 1 154 ? 51.508 2.859 41.665 1.00 37.40 556 GLN A O 1
ATOM 1224 N N . TYR A 1 155 ? 53.409 1.690 41.989 1.00 37.45 557 TYR A N 1
ATOM 1225 C CA . TYR A 1 155 ? 52.737 0.404 42.080 1.00 36.44 557 TYR A CA 1
ATOM 1226 C C . TYR A 1 155 ? 51.709 0.404 43.210 1.00 36.13 557 TYR A C 1
ATOM 1227 O O . TYR A 1 155 ? 50.605 -0.130 43.054 1.00 33.06 557 TYR A O 1
ATOM 1236 N N . GLU A 1 156 ? 52.075 1.004 44.343 1.00 34.62 558 GLU A N 1
ATOM 1237 C CA . GLU A 1 156 ? 51.183 1.072 45.502 1.00 33.52 558 GLU A CA 1
ATOM 1238 C C . GLU A 1 156 ? 50.051 2.081 45.326 1.00 34.31 558 GLU A C 1
ATOM 1239 O O . GLU A 1 156 ? 49.064 2.048 46.056 1.00 34.44 558 GLU A O 1
ATOM 1253 N N . PRO A 1 158 ? 46.916 4.145 43.122 1.00 40.70 560 PRO A N 1
ATOM 1254 C CA . PRO A 1 158 ? 45.766 3.672 42.336 1.00 42.57 560 PRO A CA 1
ATOM 1255 C C . PRO A 1 158 ? 45.977 3.768 40.826 1.00 45.62 560 PRO A C 1
ATOM 1256 O O . PRO A 1 158 ? 47.110 3.809 40.339 1.00 46.41 560 PRO A O 1
ATOM 1260 N N . PHE A 1 159 ? 44.859 3.820 40.103 1.00 51.40 561 PHE A N 1
ATOM 1261 C CA . PHE A 1 159 ? 44.835 3.928 38.643 1.00 52.80 561 PHE A CA 1
ATOM 1262 C C . PHE A 1 159 ? 45.191 2.578 38.042 1.00 55.22 561 PHE A C 1
ATOM 1263 O O . PHE A 1 159 ? 45.421 1.645 38.841 1.00 56.98 561 PHE A O 1
ATOM 1272 N N . LYS B 1 1 ? 43.746 0.180 92.057 1.00 44.68 403 LYS B N 1
ATOM 1273 C CA . LYS B 1 1 ? 44.336 -1.052 92.645 1.00 43.80 403 LYS B CA 1
ATOM 1274 C C . LYS B 1 1 ? 45.758 -0.808 93.173 1.00 43.26 403 LYS B C 1
ATOM 1275 O O . LYS B 1 1 ? 45.938 -0.578 94.368 1.00 44.57 403 LYS B O 1
ATOM 1281 N N . ASP B 1 2 ? 46.756 -0.834 92.290 1.00 40.25 404 ASP B N 1
ATOM 1282 C CA . ASP B 1 2 ? 48.154 -0.641 92.687 1.00 39.24 404 ASP B CA 1
ATOM 1283 C C . ASP B 1 2 ? 48.621 0.788 92.928 1.00 37.38 404 ASP B C 1
ATOM 1284 O O . ASP B 1 2 ? 49.440 1.033 93.808 1.00 36.08 404 ASP B O 1
ATOM 1289 N N . TYR B 1 3 ? 48.122 1.734 92.144 1.00 34.75 405 TYR B N 1
ATOM 1290 C CA . TYR B 1 3 ? 48.551 3.115 92.312 1.00 31.49 405 TYR B CA 1
ATOM 1291 C C . TYR B 1 3 ? 47.382 4.063 92.426 1.00 30.40 405 TYR B C 1
ATOM 1292 O O . TYR B 1 3 ? 46.277 3.750 91.999 1.00 31.16 405 TYR B O 1
ATOM 1301 N N . ASP B 1 4 ? 47.630 5.225 93.015 1.00 28.40 406 ASP B N 1
ATOM 1302 C CA . ASP B 1 4 ? 46.590 6.225 93.160 1.00 28.79 406 ASP B CA 1
ATOM 1303 C C . ASP B 1 4 ? 46.405 6.969 91.852 1.00 29.06 406 ASP B C 1
ATOM 1304 O O . ASP B 1 4 ? 45.304 7.423 91.540 1.00 28.22 406 ASP B O 1
ATOM 1309 N N . ALA B 1 5 ? 47.485 7.079 91.081 1.00 27.32 407 ALA B N 1
ATOM 1310 C CA . ALA B 1 5 ? 47.433 7.770 89.805 1.00 26.92 407 ALA B CA 1
ATOM 1311 C C . ALA B 1 5 ? 48.648 7.468 88.933 1.00 27.19 407 ALA B C 1
ATOM 1312 O O . ALA B 1 5 ? 49.753 7.247 89.431 1.00 29.69 407 ALA B O 1
ATOM 1314 N N . TYR B 1 6 ? 48.418 7.458 87.626 1.00 25.75 408 TYR B N 1
ATOM 1315 C CA . TYR B 1 6 ? 49.445 7.212 86.624 1.00 23.98 408 TYR B CA 1
ATOM 1316 C C . TYR B 1 6 ? 49.780 8.609 86.091 1.00 24.10 408 TYR B C 1
ATOM 1317 O O . TYR B 1 6 ? 48.898 9.300 85.593 1.00 23.38 408 TYR B O 1
ATOM 1326 N N . LEU B 1 7 ? 51.033 9.033 86.212 1.00 23.63 409 LEU B N 1
ATOM 1327 C CA . LEU B 1 7 ? 51.428 10.365 85.749 1.00 26.23 409 LEU B CA 1
ATOM 1328 C C . LEU B 1 7 ? 51.886 10.353 84.302 1.00 26.81 409 LEU B C 1
ATOM 1329 O O . LEU B 1 7 ? 52.850 9.679 83.963 1.00 26.55 409 LEU B O 1
ATOM 1334 N N . SER B 1 8 ? 51.207 11.115 83.454 1.00 27.72 410 SER B N 1
ATOM 1335 C CA . SER B 1 8 ? 51.579 11.182 82.052 1.00 31.10 410 SER B CA 1
ATOM 1336 C C . SER B 1 8 ? 52.058 12.572 81.664 1.00 32.74 410 SER B C 1
ATOM 1337 O O . SER B 1 8 ? 51.263 13.512 81.592 1.00 34.11 410 SER B O 1
ATOM 1340 N N . TYR B 1 9 ? 53.360 12.702 81.423 1.00 33.94 411 TYR B N 1
ATOM 1341 C CA . TYR B 1 9 ? 53.926 13.980 81.015 1.00 36.00 411 TYR B CA 1
ATOM 1342 C C . TYR B 1 9 ? 55.027 13.794 79.984 1.00 37.71 411 TYR B C 1
ATOM 1343 O O . TYR B 1 9 ? 55.423 12.672 79.690 1.00 37.14 411 TYR B O 1
ATOM 1352 N N . THR B 1 10 ? 55.498 14.905 79.429 1.00 40.19 412 THR B N 1
ATOM 1353 C CA . THR B 1 10 ? 56.571 14.908 78.444 1.00 42.27 412 THR B CA 1
ATOM 1354 C C . T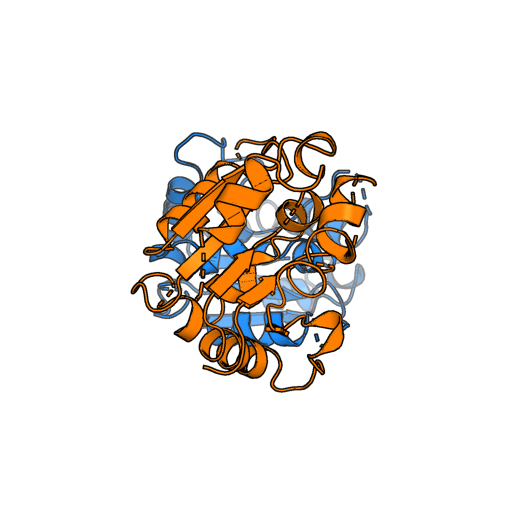HR B 1 10 ? 57.695 15.758 79.019 1.00 45.67 412 THR B C 1
ATOM 1355 O O . THR B 1 10 ? 57.437 16.742 79.710 1.00 45.34 412 THR B O 1
ATOM 1359 N N . LYS B 1 11 ? 58.940 15.394 78.734 1.00 50.97 413 LYS B N 1
ATOM 1360 C CA . LYS B 1 11 ? 60.069 16.150 79.268 1.00 55.52 413 LYS B CA 1
ATOM 1361 C C . LYS B 1 11 ? 61.156 16.477 78.255 1.00 58.01 413 LYS B C 1
ATOM 1362 O O . LYS B 1 11 ? 62.295 16.746 78.643 1.00 60.82 413 LYS B O 1
ATOM 1368 N N . VAL B 1 12 ? 60.809 16.460 76.971 1.00 58.70 414 VAL B N 1
ATOM 1369 C CA . VAL B 1 12 ? 61.766 16.755 75.907 1.00 59.54 414 VAL B CA 1
ATOM 1370 C C . VAL B 1 12 ? 62.843 15.672 75.836 1.00 59.69 414 VAL B C 1
ATOM 1371 O O . VAL B 1 12 ? 63.999 15.901 76.197 1.00 58.10 414 VAL B O 1
ATOM 1375 N N . THR B 1 21 ? 58.294 27.997 79.140 1.00 60.14 423 THR B N 1
ATOM 1376 C CA . THR B 1 21 ? 59.105 26.909 79.670 1.00 60.77 423 THR B CA 1
ATOM 1377 C C . THR B 1 21 ? 59.750 27.328 80.994 1.00 60.04 423 THR B C 1
ATOM 1378 O O . THR B 1 21 ? 59.720 28.505 81.360 1.00 60.24 423 THR B O 1
ATOM 1382 N N . GLY B 1 22 ? 60.323 26.365 81.711 1.00 58.23 424 GLY B N 1
ATOM 1383 C CA . GLY B 1 22 ? 60.968 26.674 82.976 1.00 56.05 424 GLY B CA 1
ATOM 1384 C C . GLY B 1 22 ? 60.086 26.425 84.189 1.00 54.54 424 GLY B C 1
ATOM 1385 O O . GLY B 1 22 ? 60.389 25.564 85.016 1.00 53.28 424 GLY B O 1
ATOM 1386 N N . GLU B 1 23 ? 59.000 27.186 84.304 1.00 52.42 425 GLU B N 1
ATOM 1387 C CA . GLU B 1 23 ? 58.077 27.034 85.423 1.00 49.65 425 GLU B CA 1
ATOM 1388 C C . GLU B 1 23 ? 57.185 25.833 85.158 1.00 47.90 425 GLU B C 1
ATOM 1389 O O . GLU B 1 23 ? 56.955 25.006 86.033 1.00 45.55 425 GLU B O 1
ATOM 1395 N N . GLU B 1 24 ? 56.691 25.755 83.929 1.00 47.66 426 GLU B N 1
ATOM 1396 C CA . GLU B 1 24 ? 55.823 24.677 83.499 1.00 47.22 426 GLU B CA 1
ATOM 1397 C C . GLU B 1 24 ? 56.551 23.348 83.612 1.00 46.32 426 GLU B C 1
ATOM 1398 O O . GLU B 1 24 ? 55.951 22.327 83.943 1.00 46.02 426 GLU B O 1
ATOM 1404 N N . GLU B 1 25 ? 57.853 23.377 83.349 1.00 45.47 427 GLU B N 1
ATOM 1405 C CA . GLU B 1 25 ? 58.690 22.184 83.407 1.00 45.02 427 GLU B CA 1
ATOM 1406 C C . GLU B 1 25 ? 58.905 21.737 84.846 1.00 42.05 427 GLU B C 1
ATOM 1407 O O . GLU B 1 25 ? 58.757 20.563 85.174 1.00 40.79 427 GLU B O 1
ATOM 1413 N N . ARG B 1 26 ? 59.274 22.681 85.698 1.00 40.85 428 ARG B N 1
ATOM 1414 C CA . ARG B 1 26 ? 59.516 22.376 87.099 1.00 41.10 428 ARG B CA 1
ATOM 1415 C C . ARG B 1 26 ? 58.223 21.887 87.739 1.00 38.92 428 ARG B C 1
ATOM 1416 O O . ARG B 1 26 ? 58.241 21.043 88.633 1.00 39.86 428 ARG B O 1
ATOM 1424 N N . PHE B 1 27 ? 57.099 22.408 87.265 1.00 36.95 429 PHE B N 1
ATOM 1425 C CA . PHE B 1 27 ? 55.812 22.010 87.801 1.00 35.90 429 PHE B CA 1
ATOM 1426 C C . PHE B 1 27 ? 55.478 20.556 87.482 1.00 32.76 429 PHE B C 1
ATOM 1427 O O . PHE B 1 27 ? 55.164 19.780 88.376 1.00 33.21 429 PHE B O 1
ATOM 1435 N N . ALA B 1 28 ? 55.556 20.191 86.207 1.00 31.89 430 ALA B N 1
ATOM 1436 C CA . ALA B 1 28 ? 55.226 18.838 85.769 1.00 32.98 430 ALA B CA 1
ATOM 1437 C C . ALA B 1 28 ? 56.194 17.747 86.232 1.00 34.40 430 ALA B C 1
ATOM 1438 O O . ALA B 1 28 ? 55.769 16.644 86.591 1.00 33.84 430 ALA B O 1
ATOM 1440 N N . LEU B 1 29 ? 57.486 18.061 86.228 1.00 34.65 431 LEU B N 1
ATOM 1441 C CA . LEU B 1 29 ? 58.524 17.107 86.609 1.00 34.20 431 LEU B CA 1
ATOM 1442 C C . LEU B 1 29 ? 58.870 17.067 88.094 1.00 33.69 431 LEU B C 1
ATOM 1443 O O . LEU B 1 29 ? 59.309 16.038 88.605 1.00 32.74 431 LEU B O 1
ATOM 1448 N N . GLU B 1 30 ? 58.674 18.174 88.798 1.00 34.08 432 GLU B N 1
ATOM 1449 C CA . GLU B 1 30 ? 59.020 18.191 90.212 1.00 34.05 432 GLU B CA 1
ATOM 1450 C C . GLU B 1 30 ? 57.904 18.558 91.166 1.00 33.09 432 GLU B C 1
ATOM 1451 O O . GLU B 1 30 ? 57.477 17.736 91.978 1.00 32.66 432 GLU B O 1
ATOM 1457 N N . ILE B 1 31 ? 57.428 19.791 91.071 1.00 32.67 433 ILE B N 1
ATOM 1458 C CA . ILE B 1 31 ? 56.386 20.258 91.972 1.00 33.12 433 ILE B CA 1
ATOM 1459 C C . ILE B 1 31 ? 55.173 19.337 92.048 1.00 31.89 433 ILE B C 1
ATOM 1460 O O . ILE B 1 31 ? 54.789 18.906 93.134 1.00 33.56 433 ILE B O 1
ATOM 1465 N N . LEU B 1 32 ? 54.575 19.021 90.903 1.00 31.43 434 LEU B N 1
ATOM 1466 C CA . LEU B 1 32 ? 53.398 18.161 90.899 1.00 32.22 434 LEU B CA 1
ATOM 1467 C C . LEU B 1 32 ? 53.629 16.819 91.599 1.00 31.55 434 LEU B C 1
ATOM 1468 O O . LEU B 1 32 ? 52.894 16.466 92.519 1.00 34.22 434 LEU B O 1
ATOM 1473 N N . PRO B 1 33 ? 54.656 16.057 91.182 1.00 32.05 435 PRO B N 1
ATOM 1474 C CA . PRO B 1 33 ? 54.953 14.754 91.792 1.00 32.57 435 PRO B CA 1
ATOM 1475 C C . PRO B 1 33 ? 55.305 14.853 93.285 1.00 31.54 435 PRO B C 1
ATOM 1476 O O . PRO B 1 33 ? 54.893 14.015 94.087 1.00 32.43 435 PRO B O 1
ATOM 1480 N N . ASP B 1 34 ? 56.080 15.870 93.648 1.00 30.64 436 ASP B N 1
ATOM 1481 C CA . ASP B 1 34 ? 56.474 16.074 95.045 1.00 33.03 436 ASP B CA 1
ATOM 1482 C C . ASP B 1 34 ? 55.283 16.373 95.938 1.00 32.57 436 ASP B C 1
ATOM 1483 O O . ASP B 1 34 ? 55.164 15.831 97.038 1.00 31.10 436 ASP B O 1
ATOM 1496 N N . LEU B 1 36 ? 52.061 15.672 95.316 1.00 32.21 438 LEU B N 1
ATOM 1497 C CA . LEU B 1 36 ? 51.211 14.488 95.386 1.00 32.83 438 LEU B CA 1
ATOM 1498 C C . LEU B 1 36 ? 51.765 13.385 96.279 1.00 32.91 438 LEU B C 1
ATOM 1499 O O . LEU B 1 36 ? 51.047 12.840 97.123 1.00 33.92 438 LEU B O 1
ATOM 1504 N N . GLU B 1 37 ? 53.041 13.060 96.103 1.00 34.95 439 GLU B N 1
ATOM 1505 C CA . GLU B 1 37 ? 53.658 11.994 96.891 1.00 37.22 439 GLU B CA 1
ATOM 1506 C C . GLU B 1 37 ? 54.176 12.378 98.274 1.00 36.38 439 GLU B C 1
ATOM 1507 O O . GLU B 1 37 ? 53.932 11.657 99.234 1.00 37.03 439 GLU B O 1
ATOM 1513 N N . LYS B 1 38 ? 54.877 13.502 98.383 1.00 37.98 440 LYS B N 1
ATOM 1514 C CA . LYS B 1 38 ? 55.451 13.912 99.668 1.00 41.35 440 LYS B CA 1
ATOM 1515 C C . LYS B 1 38 ? 54.556 14.744 100.576 1.00 41.51 440 LYS B C 1
ATOM 1516 O O . LYS B 1 38 ? 54.711 14.712 101.791 1.00 43.00 440 LYS B O 1
ATOM 1522 N N . HIS B 1 39 ? 53.630 15.498 100.003 1.00 41.49 441 HIS B N 1
ATOM 1523 C CA . HIS B 1 39 ? 52.748 16.304 100.838 1.00 43.38 441 HIS B CA 1
ATOM 1524 C C . HIS B 1 39 ? 51.446 15.575 101.146 1.00 41.61 441 HIS B C 1
ATOM 1525 O O . HIS B 1 39 ? 51.026 15.511 102.300 1.00 42.00 441 HIS B O 1
ATOM 1532 N N . TYR B 1 40 ? 50.816 15.024 100.110 1.00 39.89 442 TYR B N 1
ATOM 1533 C CA . TYR B 1 40 ? 49.550 14.316 100.272 1.00 36.92 442 TYR B CA 1
ATOM 1534 C C . TYR B 1 40 ? 49.690 12.831 100.556 1.00 35.48 442 TYR B C 1
ATOM 1535 O O . TYR B 1 40 ? 48.770 12.218 101.094 1.00 34.98 442 TYR B O 1
ATOM 1544 N N . GLY B 1 41 ? 50.828 12.249 100.190 1.00 33.41 443 GLY B N 1
ATOM 1545 C CA . GLY B 1 41 ? 51.035 10.833 100.446 1.00 32.77 443 GLY B CA 1
ATOM 1546 C C . GLY B 1 41 ? 50.479 9.851 99.428 1.00 34.97 443 GLY B C 1
ATOM 1547 O O . GLY B 1 41 ? 50.304 8.674 99.739 1.00 34.56 443 GLY B O 1
ATOM 1548 N N . TYR B 1 42 ? 50.205 10.309 98.211 1.00 33.15 444 TYR B N 1
ATOM 1549 C CA . TYR B 1 42 ? 49.681 9.412 97.190 1.00 32.59 444 TYR B CA 1
ATOM 1550 C C . TYR B 1 42 ? 50.794 8.548 96.608 1.00 32.79 444 TYR B C 1
ATOM 1551 O O . TYR B 1 42 ? 51.964 8.918 96.637 1.00 32.65 444 TYR B O 1
ATOM 1560 N N . LYS B 1 43 ? 50.414 7.393 96.078 1.00 31.62 445 LYS B N 1
ATOM 1561 C CA . LYS B 1 43 ? 51.364 6.478 95.469 1.00 31.81 445 LYS B CA 1
ATOM 1562 C C . LYS B 1 43 ? 51.208 6.619 93.960 1.00 31.75 445 LYS B C 1
ATOM 1563 O O . LYS B 1 43 ? 50.209 6.198 93.390 1.00 30.66 445 LYS B O 1
ATOM 1569 N N . LEU B 1 44 ? 52.199 7.221 93.321 1.00 32.08 446 LEU B N 1
ATOM 1570 C CA . LEU B 1 44 ? 52.158 7.429 91.882 1.00 32.60 446 LEU B CA 1
ATOM 1571 C C . LEU B 1 44 ? 52.976 6.444 91.066 1.00 31.70 446 LEU B C 1
ATOM 1572 O O . LEU B 1 44 ? 53.945 5.862 91.551 1.00 33.07 446 LEU B O 1
ATOM 1577 N N . PHE B 1 45 ? 52.559 6.244 89.823 1.00 30.86 447 PHE B N 1
ATOM 1578 C CA . PHE B 1 45 ? 53.316 5.410 88.910 1.00 30.47 447 PHE B CA 1
ATOM 1579 C C . PHE B 1 45 ? 53.873 6.437 87.941 1.00 30.51 447 PHE B C 1
ATOM 1580 O O . PHE B 1 45 ? 53.130 7.036 87.157 1.00 30.08 447 PHE B O 1
ATOM 1588 N N . ILE B 1 46 ? 55.175 6.667 88.024 1.00 30.83 448 ILE B N 1
ATOM 1589 C CA . ILE B 1 46 ? 55.836 7.629 87.157 1.00 31.09 448 ILE B CA 1
ATOM 1590 C C . ILE B 1 46 ? 56.731 6.826 86.227 1.00 31.20 448 ILE B C 1
ATOM 1591 O O . ILE B 1 46 ? 57.769 6.323 86.643 1.00 31.07 448 ILE B O 1
ATOM 1596 N N . PRO B 1 47 ? 56.334 6.697 84.952 1.00 32.58 449 PRO B N 1
ATOM 1597 C CA . PRO B 1 47 ? 57.060 5.956 83.918 1.00 34.05 449 PRO B CA 1
ATOM 1598 C C . PRO B 1 47 ? 58.580 6.140 83.915 1.00 34.89 449 PRO B C 1
ATOM 1599 O O . PRO B 1 47 ? 59.325 5.160 83.934 1.00 33.29 449 PRO B O 1
ATOM 1603 N N . ASP B 1 48 ? 59.041 7.385 83.888 1.00 34.95 450 ASP B N 1
ATOM 1604 C CA . ASP B 1 48 ? 60.478 7.639 83.880 1.00 37.51 450 ASP B CA 1
ATOM 1605 C C . ASP B 1 48 ? 61.194 7.080 85.108 1.00 36.52 450 ASP B C 1
ATOM 1606 O O . ASP B 1 48 ? 62.411 6.906 85.092 1.00 36.07 450 ASP B O 1
ATOM 1611 N N . ARG B 1 49 ? 60.443 6.789 86.165 1.00 35.36 451 ARG B N 1
ATOM 1612 C CA . ARG B 1 49 ? 61.042 6.241 87.380 1.00 33.82 451 ARG B CA 1
ATOM 1613 C C . ARG B 1 49 ? 60.696 4.773 87.559 1.00 35.34 451 ARG B C 1
ATOM 1614 O O . ARG B 1 49 ? 61.520 3.979 88.021 1.00 33.57 451 ARG B O 1
ATOM 1622 N N . ASP B 1 50 ? 59.473 4.419 87.174 1.00 36.91 452 ASP B N 1
ATOM 1623 C CA . ASP B 1 50 ? 58.976 3.066 87.360 1.00 37.86 452 ASP B CA 1
ATOM 1624 C C . ASP B 1 50 ? 58.855 2.158 86.143 1.00 39.15 452 ASP B C 1
ATOM 1625 O O . ASP B 1 50 ? 58.669 0.955 86.302 1.00 38.18 452 ASP B O 1
ATOM 1630 N N . LEU B 1 51 ? 58.951 2.704 84.937 1.00 40.97 453 LEU B N 1
ATOM 1631 C CA . LEU B 1 51 ? 58.799 1.863 83.756 1.00 43.96 453 LEU B CA 1
ATOM 1632 C C . LEU B 1 51 ? 60.055 1.566 82.947 1.00 45.75 453 LEU B C 1
ATOM 1633 O O . LEU B 1 51 ? 60.818 2.456 82.584 1.00 46.76 453 LEU B O 1
ATOM 1638 N N . ILE B 1 52 ? 60.235 0.287 82.653 1.00 49.29 454 ILE B N 1
ATOM 1639 C CA . ILE B 1 52 ? 61.372 -0.202 81.881 1.00 52.11 454 ILE B CA 1
ATOM 1640 C C . ILE B 1 52 ? 60.964 -0.390 80.419 1.00 52.35 454 ILE B C 1
ATOM 1641 O O . ILE B 1 52 ? 60.381 -1.412 80.064 1.00 53.68 454 ILE B O 1
ATOM 1646 N N . PRO B 1 53 ? 61.258 0.594 79.553 1.00 53.11 455 PRO B N 1
ATOM 1647 C CA . PRO B 1 53 ? 60.888 0.455 78.139 1.00 52.43 455 PRO B CA 1
ATOM 1648 C C . PRO B 1 53 ? 61.494 -0.814 77.544 1.00 51.52 455 PRO B C 1
ATOM 1649 O O . PRO B 1 53 ? 62.717 -0.961 77.498 1.00 51.73 455 PRO B O 1
ATOM 1653 N N . THR B 1 54 ? 60.638 -1.731 77.105 1.00 49.90 456 THR B N 1
ATOM 1654 C CA . THR B 1 54 ? 61.094 -2.988 76.518 1.00 48.16 456 THR B CA 1
ATOM 1655 C C . THR B 1 54 ? 60.212 -3.339 75.329 1.00 47.40 456 THR B C 1
ATOM 1656 O O . T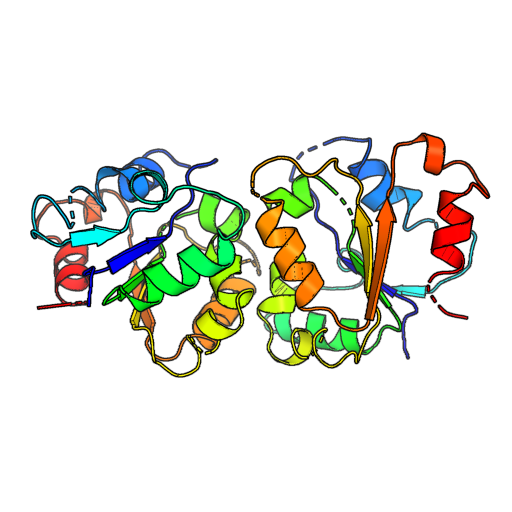HR B 1 54 ? 59.514 -2.474 74.802 1.00 49.00 456 THR B O 1
ATOM 1660 N N . GLY B 1 55 ? 60.242 -4.604 74.915 1.00 45.41 457 GLY B N 1
ATOM 1661 C CA . GLY B 1 55 ? 59.442 -5.042 73.781 1.00 43.10 457 GLY B CA 1
ATOM 1662 C C . GLY B 1 55 ? 57.942 -5.073 74.021 1.00 44.01 457 GLY B C 1
ATOM 1663 O O . GLY B 1 55 ? 57.169 -5.190 73.071 1.00 44.98 457 GLY B O 1
ATOM 1664 N N . THR B 1 56 ? 57.522 -4.971 75.280 1.00 43.51 458 THR B N 1
ATOM 1665 C CA . THR B 1 56 ? 56.100 -4.981 75.627 1.00 42.41 458 THR B CA 1
ATOM 1666 C C . THR B 1 56 ? 55.669 -3.620 76.180 1.00 40.02 458 THR B C 1
ATOM 1667 O O . THR B 1 56 ? 54.684 -3.511 76.910 1.00 39.46 458 THR B O 1
ATOM 1671 N N . TYR B 1 57 ? 56.423 -2.586 75.828 1.00 39.14 459 TYR B N 1
ATOM 1672 C CA . TYR B 1 57 ? 56.144 -1.224 76.279 1.00 38.11 459 TYR B CA 1
ATOM 1673 C C . TYR B 1 57 ? 54.666 -0.822 76.208 1.00 35.54 459 TYR B C 1
ATOM 1674 O O . TYR B 1 57 ? 54.080 -0.419 77.208 1.00 34.42 459 TYR B O 1
ATOM 1683 N N . ILE B 1 58 ? 54.072 -0.935 75.025 1.00 35.22 460 ILE B N 1
ATOM 1684 C CA . ILE B 1 58 ? 52.676 -0.563 74.823 1.00 35.93 460 ILE B CA 1
ATOM 1685 C C . ILE B 1 58 ? 51.750 -1.324 75.767 1.00 37.78 460 ILE B C 1
ATOM 1686 O O . ILE B 1 58 ? 50.833 -0.746 76.362 1.00 36.55 460 ILE B O 1
ATOM 1691 N N . GLU B 1 59 ? 51.992 -2.624 75.895 1.00 38.83 461 GLU B N 1
ATOM 1692 C CA . GLU B 1 59 ? 51.189 -3.471 76.767 1.00 39.87 461 GLU B CA 1
ATOM 1693 C C . GLU B 1 59 ? 51.441 -3.128 78.243 1.00 36.90 461 GLU B C 1
ATOM 1694 O O . GLU B 1 59 ? 50.526 -3.175 79.064 1.00 35.49 461 GLU B O 1
ATOM 1700 N N . ASP B 1 60 ? 52.676 -2.771 78.583 1.00 36.26 462 ASP B N 1
ATOM 1701 C CA . ASP B 1 60 ? 52.989 -2.437 79.969 1.00 36.65 462 ASP B CA 1
ATOM 1702 C C . ASP B 1 60 ? 52.308 -1.138 80.410 1.00 36.17 462 ASP B C 1
ATOM 1703 O O . ASP B 1 60 ? 51.869 -1.018 81.554 1.00 35.31 462 ASP B O 1
ATOM 1708 N N . VAL B 1 61 ? 52.221 -0.168 79.504 1.00 35.90 463 VAL B N 1
ATOM 1709 C CA . VAL B 1 61 ? 51.573 1.098 79.821 1.00 35.60 463 VAL B CA 1
ATOM 1710 C C . VAL B 1 61 ? 50.090 0.863 80.097 1.00 36.37 463 VAL B C 1
ATOM 1711 O O . VAL B 1 61 ? 49.555 1.335 81.100 1.00 36.07 463 VAL B O 1
ATOM 1715 N N . ALA B 1 62 ? 49.434 0.123 79.208 1.00 36.52 464 ALA B N 1
ATOM 1716 C CA . ALA B 1 62 ? 48.009 -0.162 79.356 1.00 37.20 464 ALA B CA 1
ATOM 1717 C C . ALA B 1 62 ? 47.729 -0.884 80.673 1.00 37.09 464 ALA B C 1
ATOM 1718 O O . ALA B 1 62 ? 46.745 -0.598 81.357 1.00 37.40 464 ALA B O 1
ATOM 1720 N N . ARG B 1 63 ? 48.600 -1.820 81.022 1.00 36.67 465 ARG B N 1
ATOM 1721 C CA . ARG B 1 63 ? 48.448 -2.579 82.255 1.00 36.62 465 ARG B CA 1
ATOM 1722 C C . ARG B 1 63 ? 48.627 -1.672 83.475 1.00 35.20 465 ARG B C 1
ATOM 1723 O O . ARG B 1 63 ? 47.802 -1.668 84.385 1.00 31.35 465 ARG B O 1
ATOM 1731 N N . CYS B 1 64 ? 49.701 -0.889 83.478 1.00 35.42 466 CYS B N 1
ATOM 1732 C CA . CYS B 1 64 ? 49.986 0.001 84.592 1.00 35.43 466 CYS B CA 1
ATOM 1733 C C . CYS B 1 64 ? 48.912 1.074 84.781 1.00 35.69 466 CYS B C 1
ATOM 1734 O O . CYS B 1 64 ? 48.631 1.480 85.913 1.00 35.75 466 CYS B O 1
ATOM 1737 N N . VAL B 1 65 ? 48.307 1.531 83.685 1.00 35.40 467 VAL B N 1
ATOM 1738 C CA . VAL B 1 65 ? 47.244 2.533 83.783 1.00 34.75 467 VAL B CA 1
ATOM 1739 C C . VAL B 1 65 ? 46.033 1.858 84.432 1.00 35.55 467 VAL B C 1
ATOM 1740 O O . VAL B 1 65 ? 45.400 2.405 85.338 1.00 35.89 467 VAL B O 1
ATOM 1744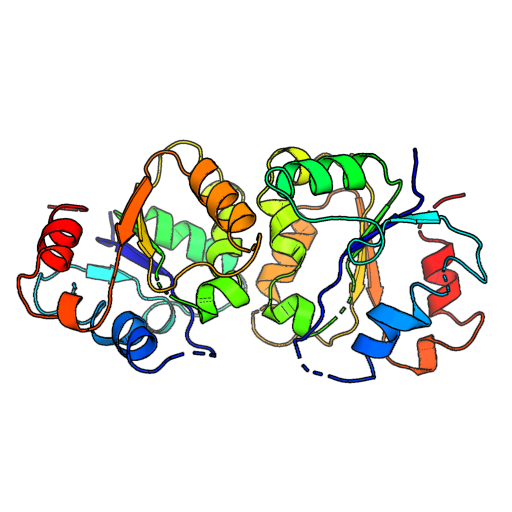 N N . ASP B 1 66 ? 45.729 0.654 83.961 1.00 36.53 468 ASP B N 1
ATOM 1745 C CA . ASP B 1 66 ? 44.604 -0.117 84.474 1.00 37.38 468 ASP B CA 1
ATOM 1746 C C . ASP B 1 66 ? 44.779 -0.348 85.978 1.00 37.87 468 ASP B C 1
ATOM 1747 O O . ASP B 1 66 ? 43.801 -0.456 86.723 1.00 36.96 468 ASP B O 1
ATOM 1752 N N . GLN B 1 67 ? 46.031 -0.405 86.422 1.00 37.22 469 GLN B N 1
ATOM 1753 C CA . GLN B 1 67 ? 46.321 -0.625 87.831 1.00 36.81 469 GLN B CA 1
ATOM 1754 C C . GLN B 1 67 ? 46.372 0.672 88.630 1.00 35.81 469 GLN B C 1
ATOM 1755 O O . GLN B 1 67 ? 46.758 0.672 89.796 1.00 33.11 469 GLN B O 1
ATOM 1761 N N . SER B 1 68 ? 45.977 1.777 88.004 1.00 34.73 470 SER B N 1
ATOM 1762 C CA . SER B 1 68 ? 45.985 3.071 88.685 1.00 33.64 470 SER B CA 1
ATOM 1763 C C . SER B 1 68 ? 44.570 3.566 88.923 1.00 33.36 470 SER B C 1
ATOM 1764 O O . SER B 1 68 ? 43.683 3.338 88.110 1.00 37.10 470 SER B O 1
ATOM 1767 N N . LYS B 1 69 ? 44.356 4.257 90.033 1.00 34.38 471 LYS B N 1
ATOM 1768 C CA . LYS B 1 69 ? 43.019 4.759 90.334 1.00 34.61 471 LYS B CA 1
ATOM 1769 C C . LYS B 1 69 ? 42.674 5.979 89.496 1.00 34.33 471 LYS B C 1
ATOM 1770 O O . LYS B 1 69 ? 41.506 6.334 89.365 1.00 35.57 471 LYS B O 1
ATOM 1776 N N . ARG B 1 70 ? 43.695 6.611 88.926 1.00 32.16 472 ARG B N 1
ATOM 1777 C CA . ARG B 1 70 ? 43.506 7.805 88.110 1.00 30.94 472 ARG B CA 1
ATOM 1778 C C . ARG B 1 70 ? 44.592 7.905 87.046 1.00 30.72 472 ARG B C 1
ATOM 1779 O O . ARG B 1 70 ? 45.686 7.357 87.204 1.00 29.78 472 ARG B O 1
ATOM 1787 N N . LEU B 1 71 ? 44.275 8.603 85.961 1.00 28.79 473 LEU B N 1
ATOM 1788 C CA . LEU B 1 71 ? 45.241 8.855 84.903 1.00 27.64 473 LEU B CA 1
ATOM 1789 C C . LEU B 1 71 ? 45.395 10.368 84.884 1.00 29.46 473 LEU B C 1
ATOM 1790 O O . LEU B 1 71 ? 44.419 11.092 84.657 1.00 30.87 473 LEU B O 1
ATOM 1795 N N . ILE B 1 72 ? 46.604 10.846 85.153 1.00 27.54 474 ILE B N 1
ATOM 1796 C CA . ILE B 1 72 ? 46.854 12.274 85.146 1.00 27.26 474 ILE B CA 1
ATOM 1797 C C . ILE B 1 72 ? 47.605 12.680 83.888 1.00 28.11 474 ILE B C 1
ATOM 1798 O O . ILE B 1 72 ? 48.702 12.192 83.624 1.00 28.50 474 ILE B O 1
ATOM 1803 N N . ILE B 1 73 ? 47.016 13.591 83.126 1.00 27.60 475 ILE B N 1
ATOM 1804 C CA . ILE B 1 73 ? 47.652 14.074 81.920 1.00 29.16 475 ILE B CA 1
ATOM 1805 C C . ILE B 1 73 ? 48.134 15.488 82.216 1.00 27.12 475 ILE B C 1
ATOM 1806 O O . ILE B 1 73 ? 47.324 16.371 82.518 1.00 26.76 475 ILE B O 1
ATOM 1811 N N . VAL B 1 74 ? 49.448 15.694 82.155 1.00 24.97 476 VAL B N 1
ATOM 1812 C CA . VAL B 1 74 ? 50.010 17.010 82.427 1.00 26.98 476 VAL B CA 1
ATOM 1813 C C . VAL B 1 74 ? 50.256 17.709 81.104 1.00 26.80 476 VAL B C 1
ATOM 1814 O O . VAL B 1 74 ? 51.325 17.569 80.489 1.00 27.01 476 VAL B O 1
ATOM 1826 N N . THR B 1 76 ? 51.473 20.304 79.236 1.00 31.13 478 THR B N 1
ATOM 1827 C CA . THR B 1 76 ? 52.370 21.438 79.155 1.00 31.64 478 THR B CA 1
ATOM 1828 C C . THR B 1 76 ? 52.571 21.660 77.656 1.00 34.53 478 THR B C 1
ATOM 1829 O O . THR B 1 76 ? 52.101 20.864 76.838 1.00 35.32 478 THR B O 1
ATOM 1833 N N . PRO B 1 77 ? 53.260 22.741 77.265 1.00 36.02 479 PRO B N 1
ATOM 1834 C CA . PRO B 1 77 ? 53.458 22.966 75.829 1.00 36.37 479 PRO B CA 1
ATOM 1835 C C . PRO B 1 77 ? 54.121 21.814 75.070 1.00 35.28 479 PRO B C 1
ATOM 1836 O O . PRO B 1 77 ? 53.690 21.466 73.969 1.00 34.20 479 PRO B O 1
ATOM 1840 N N . ASN B 1 78 ? 55.164 21.225 75.647 1.00 34.72 480 ASN B N 1
ATOM 1841 C CA . ASN B 1 78 ? 55.852 20.129 74.978 1.00 36.61 480 ASN B CA 1
ATOM 1842 C C . ASN B 1 78 ? 54.944 18.916 74.799 1.00 36.23 480 ASN B C 1
ATOM 1843 O O . ASN B 1 78 ? 55.070 18.174 73.825 1.00 34.59 480 ASN B O 1
ATOM 1848 N N . TYR B 1 79 ? 54.032 18.724 75.744 1.00 34.20 481 TYR B N 1
ATOM 1849 C CA . TYR B 1 79 ? 53.108 17.602 75.693 1.00 34.01 481 TYR B CA 1
ATOM 1850 C C . TYR B 1 79 ? 52.161 17.771 74.505 1.00 33.49 481 TYR B C 1
ATOM 1851 O O . TYR B 1 79 ? 51.813 16.796 73.834 1.00 33.94 481 TYR B O 1
ATOM 1860 N N . VAL B 1 80 ? 51.752 19.010 74.249 1.00 31.63 482 VAL B N 1
ATOM 1861 C CA . VAL B 1 80 ? 50.873 19.313 73.127 1.00 32.38 482 VAL B CA 1
ATOM 1862 C C . VAL B 1 80 ? 51.620 19.087 71.800 1.00 33.56 482 VAL B C 1
ATOM 1863 O O . VAL B 1 80 ? 51.107 18.444 70.885 1.00 32.90 482 VAL B O 1
ATOM 1867 N N . VAL B 1 81 ? 52.835 19.618 71.713 1.00 33.41 483 VAL B N 1
ATOM 1868 C CA . VAL B 1 81 ? 53.667 19.497 70.520 1.00 33.87 483 VAL B CA 1
ATOM 1869 C C . VAL B 1 81 ? 54.002 18.048 70.188 1.00 34.12 483 VAL B C 1
ATOM 1870 O O . VAL B 1 81 ? 53.925 17.634 69.026 1.00 33.17 483 VAL B O 1
ATOM 1874 N N . ARG B 1 82 ? 54.369 17.276 71.205 1.00 34.55 484 ARG B N 1
ATOM 1875 C CA . ARG B 1 82 ? 54.716 15.876 70.997 1.00 34.73 484 ARG B CA 1
ATOM 1876 C C . ARG B 1 82 ? 53.489 14.955 71.085 1.00 33.60 484 ARG B C 1
ATOM 1877 O O . ARG B 1 82 ? 53.600 13.749 70.875 1.00 32.42 484 ARG B O 1
ATOM 1885 N N . ARG B 1 83 ? 52.324 15.525 71.385 1.00 33.34 485 ARG B N 1
ATOM 1886 C CA . ARG B 1 83 ? 51.093 14.740 71.511 1.00 31.35 485 ARG B CA 1
ATOM 1887 C C . ARG B 1 83 ? 51.322 13.553 72.447 1.00 29.77 485 ARG B C 1
ATOM 1888 O O . ARG B 1 83 ? 51.087 12.397 72.078 1.00 27.59 485 ARG B O 1
ATOM 1896 N N . GLY B 1 84 ? 51.785 13.852 73.658 1.00 28.40 486 GLY B N 1
ATOM 1897 C CA . GLY B 1 84 ? 52.063 12.815 74.631 1.00 29.26 486 GLY B CA 1
ATOM 1898 C C . GLY B 1 84 ? 50.884 11.926 74.979 1.00 3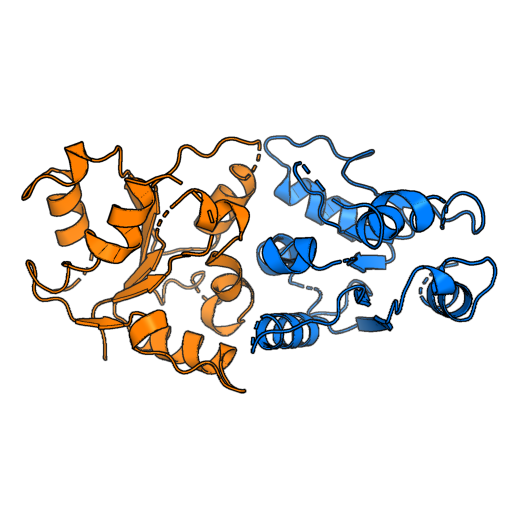0.69 486 GLY B C 1
ATOM 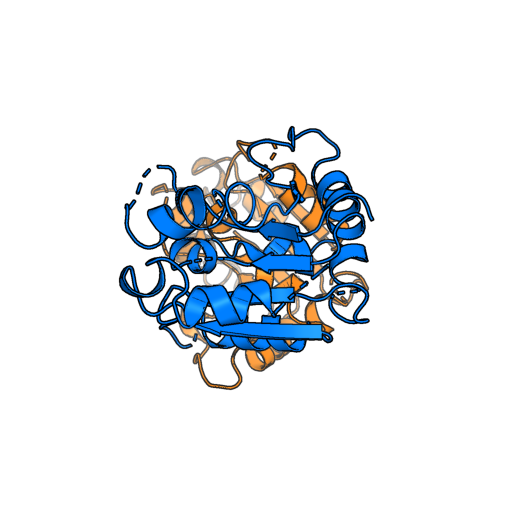1899 O O . GLY B 1 84 ? 51.052 10.900 75.631 1.00 33.00 486 GLY B O 1
ATOM 1900 N N . TRP B 1 85 ? 49.693 12.309 74.542 1.00 29.07 487 TRP B N 1
ATOM 1901 C CA . TRP B 1 85 ? 48.490 11.537 74.827 1.00 30.32 487 TRP B CA 1
ATOM 1902 C C . TRP B 1 85 ? 48.168 10.470 73.772 1.00 29.26 487 TRP B C 1
ATOM 1903 O O . TRP B 1 85 ? 47.264 9.666 73.958 1.00 26.82 487 TRP B O 1
ATOM 1914 N N . SER B 1 86 ? 48.906 10.476 72.668 1.00 31.13 488 SER B N 1
ATOM 1915 C CA . SER B 1 86 ? 48.667 9.542 71.572 1.00 32.91 488 SER B CA 1
ATOM 1916 C C . SER B 1 86 ? 48.517 8.076 71.937 1.00 31.80 488 SER B C 1
ATOM 1917 O O . SER B 1 86 ? 47.640 7.397 71.415 1.00 31.23 488 SER B O 1
ATOM 1920 N N . ILE B 1 87 ? 49.373 7.584 72.822 1.00 32.16 489 ILE B N 1
ATOM 1921 C CA . ILE B 1 87 ? 49.316 6.186 73.194 1.00 32.51 489 ILE B CA 1
ATOM 1922 C C . ILE B 1 87 ? 47.961 5.775 73.771 1.00 32.24 489 ILE B C 1
ATOM 1923 O O . ILE B 1 87 ? 47.510 4.659 73.552 1.00 32.28 489 ILE B O 1
ATOM 1928 N N . PHE B 1 88 ? 47.304 6.682 74.486 1.00 33.05 490 PHE B N 1
ATOM 1929 C CA . PHE B 1 88 ? 46.003 6.377 75.071 1.00 32.44 490 PHE B CA 1
ATOM 1930 C C . PHE B 1 88 ? 44.915 6.209 74.007 1.00 34.84 490 PHE B C 1
ATOM 1931 O O . PHE B 1 88 ? 43.883 5.590 74.269 1.00 36.49 490 PHE B O 1
ATOM 1939 N N . GLU B 1 89 ? 45.150 6.753 72.812 1.00 34.51 491 GLU B N 1
ATOM 1940 C CA . GLU B 1 89 ? 44.201 6.626 71.707 1.00 34.95 491 GLU B CA 1
ATOM 1941 C C . GLU B 1 89 ? 44.663 5.465 70.808 1.00 36.66 491 GLU B C 1
ATOM 1942 O O . GLU B 1 89 ? 43.857 4.791 70.164 1.00 36.08 491 GLU B O 1
ATOM 1948 N N . LEU B 1 90 ? 45.969 5.240 70.774 1.00 36.74 492 LEU B N 1
ATOM 1949 C CA . LEU B 1 90 ? 46.557 4.185 69.957 1.00 38.28 492 LEU B CA 1
ATOM 1950 C C . LEU B 1 90 ? 46.239 2.775 70.465 1.00 38.94 492 LEU B C 1
ATOM 1951 O O . LEU B 1 90 ? 45.801 1.912 69.709 1.00 39.59 492 LEU B O 1
ATOM 1956 N N . GLU B 1 91 ? 46.473 2.548 71.750 1.00 39.83 493 GLU B N 1
ATOM 1957 C CA . GLU B 1 91 ? 46.228 1.250 72.367 1.00 38.82 493 GLU B CA 1
ATOM 1958 C C . GLU B 1 91 ? 44.711 1.008 72.512 1.00 38.55 493 GLU B C 1
ATOM 1959 O O . GLU B 1 91 ? 44.029 1.702 73.265 1.00 39.11 493 GLU B O 1
ATOM 1965 N N . THR B 1 92 ? 44.202 0.019 71.780 1.00 38.94 494 THR B N 1
ATOM 1966 C CA . THR B 1 92 ? 42.778 -0.330 71.765 1.00 38.45 494 THR B CA 1
ATOM 1967 C C . THR B 1 92 ? 42.093 -0.481 73.118 1.00 39.92 494 THR B C 1
ATOM 1968 O O . THR B 1 92 ? 40.977 0.000 73.309 1.00 40.57 494 THR B O 1
ATOM 1972 N N . ARG B 1 93 ? 42.746 -1.156 74.053 1.00 40.26 495 ARG B N 1
ATOM 1973 C CA . ARG B 1 93 ? 42.153 -1.352 75.366 1.00 41.34 495 ARG B CA 1
ATOM 1974 C C . ARG B 1 93 ? 42.109 -0.033 76.144 1.00 39.83 495 ARG B C 1
ATOM 1975 O O . ARG B 1 93 ? 41.121 0.270 76.814 1.00 39.47 495 ARG B O 1
ATOM 1983 N N . LEU B 1 94 ? 43.168 0.762 76.047 1.00 37.97 496 LEU B N 1
ATOM 1984 C CA . LEU B 1 94 ? 43.194 2.044 76.744 1.00 36.74 496 LEU B CA 1
ATOM 1985 C C . LEU B 1 94 ? 42.123 2.983 76.201 1.00 35.80 496 LEU B C 1
ATOM 1986 O O . LEU B 1 94 ? 41.400 3.622 76.964 1.00 34.61 496 LEU B O 1
ATOM 1991 N N . ARG B 1 95 ? 42.020 3.056 74.878 1.00 35.66 497 ARG B N 1
ATOM 1992 C CA . ARG B 1 95 ? 41.040 3.930 74.246 1.00 36.55 497 ARG B CA 1
ATOM 1993 C C . ARG B 1 95 ? 39.635 3.542 74.681 1.00 37.59 497 ARG B C 1
ATOM 1994 O O . ARG B 1 95 ? 38.810 4.399 74.987 1.00 35.63 497 ARG B O 1
ATOM 2002 N N . ASN B 1 96 ? 39.369 2.241 74.719 1.00 41.53 498 ASN B N 1
ATOM 2003 C CA . ASN B 1 96 ? 38.055 1.768 75.126 1.00 42.73 498 ASN B CA 1
ATOM 2004 C C . ASN B 1 96 ? 37.810 2.123 76.586 1.00 41.99 498 ASN B C 1
ATOM 2005 O O . ASN B 1 96 ? 36.710 2.532 76.956 1.00 38.79 498 ASN B O 1
ATOM 2018 N N . LEU B 1 98 ? 38.996 4.651 78.141 1.00 36.36 500 LEU B N 1
ATOM 2019 C CA . LEU B 1 98 ? 38.680 6.084 78.146 1.00 36.12 500 LEU B CA 1
ATOM 2020 C C . LEU B 1 98 ? 37.238 6.377 77.749 1.00 36.49 500 LEU B C 1
ATOM 2021 O O . LEU B 1 98 ? 36.527 7.084 78.460 1.00 35.99 500 LEU B O 1
ATOM 2026 N N . VAL B 1 99 ? 36.821 5.840 76.607 1.00 37.51 501 VAL B N 1
ATOM 2027 C CA . VAL B 1 99 ? 35.469 6.051 76.088 1.00 40.87 501 VAL B CA 1
ATOM 2028 C C . VAL B 1 99 ? 34.375 5.460 76.987 1.00 40.84 501 VAL B C 1
ATOM 2029 O O . VAL B 1 99 ? 33.313 6.054 77.155 1.00 41.34 501 VAL B O 1
ATOM 2033 N N . THR B 1 100 ? 34.658 4.301 77.571 1.00 42.17 502 THR B N 1
ATOM 2034 C CA . THR B 1 100 ? 33.720 3.585 78.432 1.00 42.65 502 THR B CA 1
ATOM 2035 C C . THR B 1 100 ? 33.605 4.115 79.859 1.00 43.93 502 THR B C 1
ATOM 2036 O O . THR B 1 100 ? 32.638 3.810 80.562 1.00 43.83 502 THR B O 1
ATOM 2040 N N . GLY B 1 101 ? 34.589 4.899 80.290 1.00 42.78 503 GLY B N 1
ATOM 2041 C CA . GLY B 1 101 ? 34.565 5.427 81.640 1.00 40.23 503 GLY B CA 1
ATOM 2042 C C . GLY B 1 101 ? 35.170 4.459 82.647 1.00 40.89 503 GLY B C 1
ATOM 2043 O O . GLY B 1 101 ? 34.800 4.460 83.820 1.00 41.04 503 GLY B O 1
ATOM 2044 N N . GLU B 1 102 ? 36.095 3.625 82.190 1.00 39.53 504 GLU B N 1
ATOM 2045 C CA . GLU B 1 102 ? 36.760 2.666 83.064 1.00 41.96 504 GLU B CA 1
ATOM 2046 C C . GLU B 1 102 ? 37.911 3.380 83.771 1.00 42.01 504 GLU B C 1
ATOM 2047 O O . GLU B 1 102 ? 38.395 2.918 84.802 1.00 42.92 504 GLU B O 1
ATOM 2053 N N . ILE B 1 103 ? 38.342 4.506 83.205 1.00 40.40 505 ILE B N 1
ATOM 2054 C CA . ILE B 1 103 ? 39.439 5.297 83.761 1.00 38.64 505 ILE B CA 1
ATOM 2055 C C . ILE B 1 103 ? 39.032 6.735 84.024 1.00 35.31 505 ILE B C 1
ATOM 2056 O O . ILE B 1 103 ? 38.496 7.406 83.149 1.00 35.09 505 ILE B O 1
ATOM 2061 N N . LYS B 1 104 ? 39.293 7.204 85.237 1.00 33.46 506 LYS B N 1
ATOM 2062 C CA . LYS B 1 104 ? 38.986 8.578 85.605 1.00 31.81 506 LYS B CA 1
ATOM 2063 C C . LYS B 1 104 ? 40.230 9.386 85.259 1.00 31.43 506 LYS B C 1
ATOM 2064 O O . LYS B 1 104 ? 41.317 9.116 85.766 1.00 31.92 506 LYS B O 1
ATOM 2070 N N . VAL B 1 105 ? 40.069 10.376 84.389 1.00 30.84 507 VAL B N 1
ATOM 2071 C CA . VAL B 1 105 ? 41.192 11.182 83.942 1.00 27.40 507 VAL B CA 1
ATOM 2072 C C . VAL B 1 105 ? 41.203 12.589 84.499 1.00 29.17 507 VAL B C 1
ATOM 2073 O O . VAL B 1 105 ? 40.188 13.284 84.499 1.00 28.83 507 VAL B O 1
ATOM 2077 N N . ILE B 1 106 ? 42.366 12.993 84.991 1.00 28.08 508 ILE B N 1
ATOM 2078 C CA . ILE B 1 106 ? 42.548 14.327 85.507 1.00 27.03 508 ILE B CA 1
ATOM 2079 C C . ILE B 1 106 ? 43.504 14.978 84.517 1.00 29.14 508 ILE B C 1
ATOM 2080 O O . ILE B 1 106 ? 44.683 14.608 84.441 1.00 29.70 508 ILE B O 1
ATOM 2085 N N . LEU B 1 107 ? 42.977 15.913 83.731 1.00 28.71 509 LEU B N 1
ATOM 2086 C CA . LEU B 1 107 ? 43.772 16.623 82.741 1.00 27.12 509 LEU B CA 1
ATOM 2087 C C . LEU B 1 107 ? 44.110 17.988 83.299 1.00 28.30 509 LEU B C 1
ATOM 2088 O O . LEU B 1 107 ? 43.229 18.819 83.531 1.00 28.55 509 LEU B O 1
ATOM 2093 N N . ILE B 1 108 ? 45.397 18.217 83.522 1.00 30.51 510 ILE B N 1
ATOM 2094 C CA . ILE B 1 108 ? 45.851 19.481 84.060 1.00 32.63 510 ILE B CA 1
ATOM 2095 C C . ILE B 1 108 ? 46.381 20.329 82.911 1.00 34.90 510 ILE B C 1
ATOM 2096 O O . ILE B 1 108 ? 47.358 19.962 82.261 1.00 34.67 510 ILE B O 1
ATOM 2101 N N . GLU B 1 109 ? 45.730 21.458 82.655 1.00 37.88 511 GLU B N 1
ATOM 2102 C CA . GLU B 1 109 ? 46.153 22.338 81.573 1.00 41.44 511 GLU B CA 1
ATOM 2103 C C . GLU B 1 109 ? 47.231 23.324 82.013 1.00 42.64 511 GLU B C 1
ATOM 2104 O O . GLU B 1 109 ? 47.008 24.167 82.882 1.00 42.63 511 GLU B O 1
ATOM 2110 N N . CYS B 1 110 ? 48.406 23.200 81.403 1.00 45.12 512 CYS B N 1
ATOM 2111 C CA . CYS B 1 110 ? 49.548 24.057 81.712 1.00 47.54 512 CYS B CA 1
ATOM 2112 C C . CYS B 1 110 ? 50.020 24.804 80.475 1.00 49.83 512 CYS B C 1
ATOM 2113 O O . CYS B 1 110 ? 51.217 25.043 80.306 1.00 51.48 512 CYS B O 1
ATOM 2116 N N . SER B 1 111 ? 49.087 25.158 79.603 1.00 51.63 513 SER B N 1
ATOM 2117 C CA . SER B 1 111 ? 49.443 25.880 78.394 1.00 54.45 513 SER B CA 1
ATOM 2118 C C . SER B 1 111 ? 48.207 26.398 77.680 1.00 56.49 513 SER B C 1
ATOM 2119 O O . SER B 1 111 ? 47.232 25.670 77.487 1.00 56.96 513 SER B O 1
ATOM 2122 N N . GLU B 1 112 ? 48.245 27.666 77.299 1.00 58.66 514 GLU B N 1
ATOM 2123 C CA . GLU B 1 112 ? 47.127 28.248 76.585 1.00 59.82 514 GLU B CA 1
ATOM 2124 C C . GLU B 1 112 ? 47.267 27.658 75.191 1.00 59.63 514 GLU B C 1
ATOM 2125 O O . GLU B 1 112 ? 48.247 27.926 74.495 1.00 61.00 514 GLU B O 1
ATOM 2131 N N . LEU B 1 113 ? 46.304 26.834 74.792 1.00 59.17 515 LEU B N 1
ATOM 2132 C CA . LEU B 1 113 ? 46.357 26.200 73.481 1.00 58.27 515 LEU B CA 1
ATOM 2133 C C . LEU B 1 113 ? 46.315 27.188 72.330 1.00 58.10 515 LEU B C 1
ATOM 2134 O O . LEU B 1 113 ? 45.249 27.639 71.914 1.00 57.50 515 LEU B O 1
ATOM 2139 N N . ARG B 1 114 ? 47.493 27.521 71.819 1.00 59.93 516 ARG B N 1
ATOM 2140 C CA . ARG B 1 114 ? 47.604 28.442 70.699 1.00 59.84 516 ARG B CA 1
ATOM 2141 C C . ARG B 1 114 ? 47.577 27.621 69.415 1.00 59.33 516 ARG B C 1
ATOM 2142 O O . ARG B 1 114 ? 48.423 26.746 69.209 1.00 59.37 516 ARG B O 1
ATOM 2150 N N . GLY B 1 115 ? 46.597 27.892 68.561 1.00 58.66 517 GLY B N 1
ATOM 2151 C CA . GLY B 1 115 ? 46.510 27.163 67.311 1.00 56.44 517 GLY B CA 1
ATOM 2152 C C . GLY B 1 115 ? 45.209 26.418 67.109 1.00 55.90 517 GLY B C 1
ATOM 2153 O O . GLY B 1 115 ? 44.782 25.626 67.954 1.00 56.53 517 GLY B O 1
ATOM 2154 N N . ILE B 1 116 ? 44.581 26.677 65.969 1.00 53.77 518 ILE B N 1
ATOM 2155 C CA . ILE B 1 116 ? 43.323 26.046 65.599 1.00 52.52 518 ILE B CA 1
ATOM 2156 C C . ILE B 1 116 ? 43.370 24.520 65.699 1.00 50.28 518 ILE B C 1
ATOM 2157 O O . ILE B 1 116 ? 42.527 23.906 66.346 1.00 49.03 518 ILE B O 1
ATOM 2170 N N . ASN B 1 118 ? 45.685 22.494 67.186 1.00 44.20 520 ASN B N 1
ATOM 2171 C CA . ASN B 1 118 ? 46.000 21.997 68.525 1.00 43.53 520 ASN B CA 1
ATOM 2172 C C . ASN B 1 118 ? 44.723 22.026 69.362 1.00 42.78 520 ASN B C 1
ATOM 2173 O O . ASN B 1 118 ? 44.329 21.029 69.969 1.00 41.43 520 ASN B O 1
ATOM 2178 N N . TYR B 1 119 ? 44.072 23.181 69.375 1.00 41.91 521 TYR B N 1
ATOM 2179 C CA . TYR B 1 119 ? 42.845 23.351 70.131 1.00 42.51 521 TYR B CA 1
ATOM 2180 C C . TYR B 1 119 ? 41.794 22.300 69.774 1.00 41.20 521 TYR B C 1
ATOM 2181 O O . TYR B 1 119 ? 41.264 21.622 70.657 1.00 41.70 521 TYR B O 1
ATOM 2190 N N . GLN B 1 120 ? 41.498 22.152 68.488 1.00 38.80 522 GLN B N 1
ATOM 2191 C CA . GLN B 1 120 ? 40.496 21.182 68.057 1.00 38.05 522 GLN B CA 1
ATOM 2192 C C . GLN B 1 120 ? 40.925 19.748 68.344 1.00 36.81 522 GLN B C 1
ATOM 2193 O O . GLN B 1 120 ? 40.092 18.886 68.649 1.00 37.42 522 GLN B O 1
ATOM 2199 N N . GLU B 1 121 ? 42.225 19.490 68.254 1.00 34.36 523 GLU B N 1
ATOM 2200 C CA . GLU B 1 121 ? 42.739 18.157 68.529 1.00 32.81 523 GLU B CA 1
ATOM 2201 C C . GLU B 1 121 ? 42.527 17.851 70.009 1.00 31.37 523 GLU B C 1
ATOM 2202 O O . GLU B 1 121 ? 42.027 16.792 70.363 1.00 29.77 523 GLU B O 1
ATOM 2208 N N . VAL B 1 122 ? 42.896 18.794 70.868 1.00 30.84 524 VAL B N 1
ATOM 2209 C CA . VAL B 1 122 ? 42.720 18.615 72.301 1.00 32.02 524 VAL B CA 1
ATOM 2210 C C . VAL B 1 122 ? 41.227 18.488 72.607 1.00 31.37 524 VAL B C 1
ATOM 2211 O O . VAL B 1 122 ? 40.826 17.659 73.421 1.00 31.10 524 VAL B O 1
ATOM 2215 N N . GLU B 1 123 ? 40.399 19.291 71.948 1.00 31.29 525 GLU B N 1
ATOM 2216 C CA . GLU B 1 123 ? 38.959 19.183 72.172 1.00 34.95 525 GLU B CA 1
ATOM 2217 C C . GLU B 1 123 ? 38.505 17.773 71.813 1.00 35.91 525 GLU B C 1
ATOM 2218 O O . GLU B 1 123 ? 37.680 17.184 72.516 1.00 37.80 525 GLU B O 1
ATOM 2224 N N . ALA B 1 124 ? 39.044 17.229 70.721 1.00 34.86 526 ALA B N 1
ATOM 2225 C CA . ALA B 1 124 ? 38.669 15.883 70.300 1.00 35.83 526 ALA B CA 1
ATOM 2226 C C . ALA B 1 124 ? 39.125 14.833 71.312 1.00 34.47 526 ALA B C 1
ATOM 2227 O O . ALA B 1 124 ? 38.437 13.839 71.520 1.00 36.68 526 ALA B O 1
ATOM 2229 N N . LEU B 1 125 ? 40.285 15.045 71.932 1.00 33.41 527 LEU B N 1
ATOM 2230 C CA . LEU B 1 125 ? 40.796 14.116 72.944 1.00 30.20 527 LEU B CA 1
ATOM 2231 C C . LEU B 1 125 ? 39.838 14.084 74.143 1.00 30.54 527 LEU B C 1
ATOM 2232 O O . LEU B 1 125 ? 39.504 13.023 74.673 1.00 26.98 527 LEU B O 1
ATOM 2237 N N . LYS B 1 126 ? 39.409 15.261 74.574 1.00 29.63 528 LYS B N 1
ATOM 2238 C CA . LYS B 1 126 ? 38.496 15.354 75.699 1.00 32.77 528 LYS B CA 1
ATOM 2239 C C . LYS B 1 126 ? 37.186 14.622 75.396 1.00 34.20 528 LYS B C 1
ATOM 2240 O O . LYS B 1 126 ? 36.653 13.909 76.248 1.00 31.50 528 LYS B O 1
ATOM 2246 N N . HIS B 1 127 ? 36.688 14.783 74.173 1.00 35.45 529 HIS B N 1
ATOM 2247 C CA . HIS B 1 127 ? 35.440 14.153 73.770 1.00 37.34 529 HIS B CA 1
ATOM 2248 C C . HIS B 1 127 ? 35.513 12.636 73.692 1.00 38.03 529 HIS B C 1
ATOM 2249 O O . HIS B 1 127 ? 34.485 11.976 73.543 1.00 39.15 529 HIS B O 1
ATOM 2256 N N . THR B 1 128 ? 36.713 12.073 73.793 1.00 37.09 530 THR B N 1
ATOM 2257 C CA . THR B 1 128 ? 36.840 10.619 73.759 1.00 36.81 530 THR B CA 1
ATOM 2258 C C . THR B 1 128 ? 36.931 10.070 75.178 1.00 36.35 530 THR B C 1
ATOM 2259 O O . THR B 1 128 ? 36.941 8.855 75.385 1.00 36.86 530 THR B O 1
ATOM 2263 N N . ILE B 1 129 ? 36.986 10.974 76.151 1.00 35.49 531 ILE B N 1
ATOM 2264 C CA . ILE B 1 129 ? 37.105 10.590 77.558 1.00 34.85 531 ILE B CA 1
ATOM 2265 C C . ILE B 1 129 ? 35.813 10.847 78.349 1.00 33.15 531 ILE B C 1
ATOM 2266 O O . ILE B 1 129 ? 35.433 11.996 78.580 1.00 33.95 531 ILE B O 1
ATOM 2271 N N . LYS B 1 130 ? 35.156 9.777 78.779 1.00 32.10 532 LYS B N 1
ATOM 2272 C CA . LYS B 1 130 ? 33.910 9.905 79.524 1.00 33.54 532 LYS B CA 1
ATOM 2273 C C . LYS B 1 130 ? 34.067 10.445 80.943 1.00 33.62 532 LYS B C 1
ATOM 2274 O O . LYS B 1 130 ? 33.371 11.377 81.326 1.00 36.12 532 LYS B O 1
ATOM 2280 N N . LEU B 1 131 ? 34.964 9.862 81.732 1.00 32.93 533 LEU B N 1
ATOM 2281 C CA . LEU B 1 131 ? 35.171 10.346 83.100 1.00 31.87 533 LEU B CA 1
ATOM 2282 C C . LEU B 1 131 ? 36.378 11.273 83.132 1.00 32.20 533 LEU B C 1
ATOM 2283 O O . LEU B 1 131 ? 37.469 10.906 83.582 1.00 28.70 533 LEU B O 1
ATOM 2288 N N . LEU B 1 132 ? 36.160 12.491 82.658 1.00 33.39 534 LEU B N 1
ATOM 2289 C CA . LEU B 1 132 ? 37.211 13.483 82.579 1.00 34.34 534 LEU B CA 1
ATOM 2290 C C . LEU B 1 132 ? 36.934 14.705 83.436 1.00 34.23 534 LEU B C 1
ATOM 2291 O O . LEU B 1 132 ? 35.798 15.133 83.587 1.00 35.04 534 LEU B O 1
ATOM 2296 N N . THR B 1 133 ? 37.993 15.238 84.024 1.00 33.64 535 THR B N 1
ATOM 2297 C CA . THR B 1 133 ? 37.905 16.432 84.828 1.00 34.66 535 THR B CA 1
ATOM 2298 C C . THR B 1 133 ? 39.106 17.264 84.394 1.00 33.89 535 THR B C 1
ATOM 2299 O O . THR B 1 133 ? 40.230 16.762 84.306 1.00 33.96 535 THR B O 1
ATOM 2303 N N . VAL B 1 134 ? 38.858 18.526 84.076 1.00 32.69 536 VAL B N 1
ATOM 2304 C CA . VAL B 1 134 ? 39.921 19.413 83.637 1.00 30.43 536 VAL B CA 1
ATOM 2305 C C . VAL B 1 134 ? 40.199 20.431 84.727 1.00 31.26 536 VAL B C 1
ATOM 2306 O O . VAL B 1 134 ? 39.275 20.996 85.301 1.00 31.33 536 VAL B O 1
ATOM 2310 N N . ILE B 1 135 ? 41.477 20.641 85.023 1.00 33.38 537 ILE B N 1
ATOM 2311 C CA . ILE B 1 135 ? 41.887 21.609 86.033 1.00 35.66 537 ILE B CA 1
ATOM 2312 C C . ILE B 1 135 ? 42.885 22.548 85.375 1.00 37.68 537 ILE B C 1
ATOM 2313 O O . ILE B 1 135 ? 43.853 22.106 84.753 1.00 38.15 537 ILE B O 1
ATOM 2318 N N . LYS B 1 136 ? 42.650 23.843 85.521 1.00 39.34 538 LYS B N 1
ATOM 2319 C CA . LYS B 1 136 ? 43.517 24.846 84.927 1.00 40.86 538 LYS B CA 1
ATOM 2320 C C . LYS B 1 136 ? 44.647 25.212 85.872 1.00 41.10 538 LYS B C 1
ATOM 2321 O O . LYS B 1 136 ? 44.424 25.452 87.061 1.00 41.47 538 LYS B O 1
ATOM 2327 N N . TRP B 1 137 ? 45.863 25.233 85.337 1.00 41.26 539 TRP B N 1
ATOM 2328 C CA . TRP B 1 137 ? 47.040 25.618 86.104 1.00 42.24 539 TRP B CA 1
ATOM 2329 C C . TRP B 1 137 ? 47.429 26.951 85.480 1.00 44.16 539 TRP B C 1
ATOM 2330 O O . TRP B 1 137 ? 47.970 26.991 84.372 1.00 44.71 539 TRP B O 1
ATOM 2341 N N . HIS B 1 138 ? 47.140 28.040 86.182 1.00 45.79 540 HIS B N 1
ATOM 2342 C CA . HIS B 1 138 ? 47.430 29.373 85.667 1.00 45.88 540 HIS B CA 1
ATOM 2343 C C . HIS B 1 138 ? 48.893 29.771 85.731 1.00 47.27 540 HIS B C 1
ATOM 2344 O O . HIS B 1 138 ? 49.345 30.616 84.961 1.00 51.42 540 HIS B O 1
ATOM 2351 N N . GLY B 1 139 ? 49.640 29.163 86.641 1.00 46.88 541 GLY B N 1
ATOM 2352 C CA . GLY B 1 139 ? 51.042 29.506 86.761 1.00 46.36 541 GLY B CA 1
ATOM 2353 C C . GLY B 1 139 ? 51.558 29.321 88.171 1.00 45.83 541 GLY B C 1
ATOM 2354 O O . GLY B 1 139 ? 50.824 28.857 89.041 1.00 45.20 541 GLY B O 1
ATOM 2355 N N . PRO B 1 140 ? 52.821 29.697 88.427 1.00 46.89 542 PRO B N 1
ATOM 2356 C CA . PRO B 1 140 ? 53.484 29.584 89.731 1.00 48.07 542 PRO B CA 1
ATOM 2357 C C . PRO B 1 140 ? 52.612 29.952 90.929 1.00 48.47 542 PRO B C 1
ATOM 2358 O O . PRO B 1 140 ? 52.729 29.342 91.994 1.00 49.89 542 PRO B O 1
ATOM 2362 N N . LYS B 1 141 ? 51.748 30.950 90.765 1.00 48.43 543 LYS B N 1
ATOM 2363 C CA . LYS B 1 141 ? 50.866 31.356 91.857 1.00 49.78 543 LYS B CA 1
ATOM 2364 C C . LYS B 1 141 ? 50.032 30.159 92.307 1.00 48.61 543 LYS B C 1
ATOM 2365 O O . LYS B 1 141 ? 49.690 30.034 93.483 1.00 48.98 543 LYS B O 1
ATOM 2371 N N . CYS B 1 142 ? 49.716 29.278 91.362 1.00 48.17 544 CYS B N 1
ATOM 2372 C CA . CYS B 1 142 ? 48.932 28.083 91.651 1.00 47.01 544 CYS B CA 1
ATOM 2373 C C . CYS B 1 142 ? 49.735 27.065 92.458 1.00 46.23 544 CYS B C 1
ATOM 2374 O O . CYS B 1 142 ? 49.158 26.149 93.045 1.00 45.97 544 CYS B O 1
ATOM 2377 N N . ASN B 1 143 ? 51.059 27.222 92.491 1.00 45.31 545 ASN B N 1
ATOM 2378 C CA . ASN B 1 143 ? 51.908 26.287 93.230 1.00 46.86 545 ASN B CA 1
ATOM 2379 C C . ASN B 1 143 ? 51.850 26.448 94.743 1.00 48.07 545 ASN B C 1
ATOM 2380 O O . ASN B 1 143 ? 52.019 25.472 95.477 1.00 46.95 545 ASN B O 1
ATOM 2385 N N . LYS B 1 144 ? 51.626 27.676 95.205 1.00 49.63 546 LYS B N 1
ATOM 2386 C CA . LYS B 1 144 ? 51.556 27.953 96.640 1.00 52.30 546 LYS B CA 1
ATOM 2387 C C . LYS B 1 144 ? 50.732 26.895 97.372 1.00 51.79 546 LYS B C 1
ATOM 2388 O O . LYS B 1 144 ? 49.608 26.578 96.972 1.00 51.40 546 LYS B O 1
ATOM 2394 N N . LEU B 1 145 ? 51.303 26.353 98.443 1.00 52.02 547 LEU B N 1
ATOM 2395 C CA . LEU B 1 145 ? 50.639 25.324 99.236 1.00 52.96 547 LEU B CA 1
ATOM 2396 C C . LEU B 1 145 ? 49.221 25.745 99.619 1.00 53.61 547 LEU B C 1
ATOM 2397 O O . LEU B 1 145 ? 48.986 26.895 100.004 1.00 53.81 547 LEU B O 1
ATOM 2402 N N . ASN B 1 146 ? 48.281 24.810 99.494 1.00 52.03 548 ASN B N 1
ATOM 2403 C CA . ASN B 1 146 ? 46.888 25.056 99.844 1.00 51.13 548 ASN B CA 1
ATOM 2404 C C . ASN B 1 146 ? 46.161 26.065 98.962 1.00 49.49 548 ASN B C 1
ATOM 2405 O O . ASN B 1 146 ? 45.222 26.721 99.410 1.00 50.44 548 ASN B O 1
ATOM 2410 N N . SER B 1 147 ? 46.587 26.190 97.709 1.00 47.45 549 SER B N 1
ATOM 2411 C CA . SER B 1 147 ? 45.940 27.108 96.775 1.00 44.23 549 SER B CA 1
ATOM 2412 C C . SER B 1 147 ? 44.672 26.439 96.252 1.00 43.50 549 SER B C 1
ATOM 2413 O O . SER B 1 147 ? 44.456 25.246 96.477 1.00 43.81 549 SER B O 1
ATOM 2416 N N . LYS B 1 148 ? 43.834 27.197 95.556 1.00 42.35 550 LYS B N 1
ATOM 2417 C CA . LYS B 1 148 ? 42.611 26.627 95.008 1.00 43.96 550 LYS B CA 1
ATOM 2418 C C . LYS B 1 148 ? 42.958 25.491 94.057 1.00 41.38 550 LYS B C 1
ATOM 2419 O O . LYS B 1 148 ? 42.223 24.511 93.953 1.00 42.28 550 LYS B O 1
ATOM 2425 N N . PHE B 1 149 ? 44.081 25.627 93.362 1.00 39.49 551 PHE B N 1
ATOM 2426 C CA . PHE B 1 149 ? 44.509 24.593 92.435 1.00 37.82 551 PHE B CA 1
ATOM 2427 C C . PHE B 1 149 ? 44.716 23.268 93.175 1.00 36.63 551 PHE B C 1
ATOM 2428 O O . PHE B 1 149 ? 44.153 22.238 92.796 1.00 34.64 551 PHE B O 1
ATOM 2436 N N . TRP B 1 150 ? 45.521 23.301 94.232 1.00 35.21 552 TRP B N 1
ATOM 2437 C CA . TRP B 1 150 ? 45.803 22.098 95.010 1.00 36.49 552 TRP B CA 1
ATOM 2438 C C . TRP B 1 150 ? 44.570 21.500 95.681 1.00 35.96 552 TRP B C 1
ATOM 2439 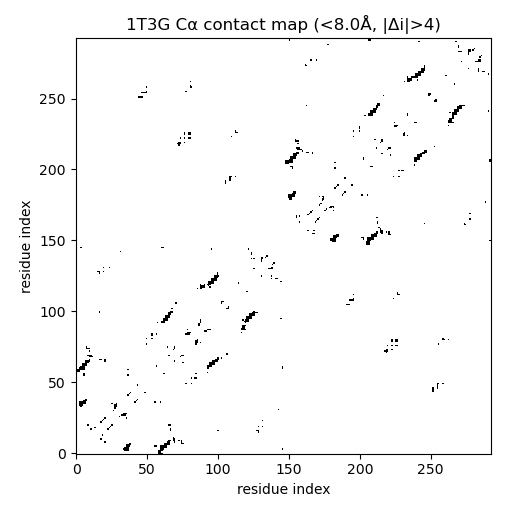O O . TRP B 1 150 ? 44.416 20.276 95.729 1.00 36.30 552 TRP B O 1
ATOM 2450 N N . LYS B 1 151 ? 43.694 22.355 96.198 1.00 35.25 553 LYS B N 1
ATOM 2451 C CA . LYS B 1 151 ? 42.486 21.868 96.847 1.00 35.34 553 LYS B CA 1
ATOM 2452 C C . LYS B 1 151 ? 41.656 21.102 95.834 1.00 33.37 553 LYS B C 1
ATOM 2453 O O . LYS B 1 151 ? 41.161 20.015 96.127 1.00 32.57 553 LYS B O 1
ATOM 2459 N N . ARG B 1 152 ? 41.519 21.666 94.637 1.00 32.30 554 ARG B N 1
ATOM 2460 C CA . ARG B 1 152 ? 40.770 21.011 93.576 1.00 32.09 554 ARG B CA 1
ATOM 2461 C C . ARG B 1 152 ? 41.404 19.675 93.171 1.00 31.50 554 ARG B C 1
ATOM 2462 O O . ARG B 1 152 ? 40.704 18.673 93.007 1.00 30.48 554 ARG B O 1
ATOM 2470 N N . LEU B 1 153 ? 42.722 19.655 93.000 1.00 31.62 555 LEU B N 1
ATOM 2471 C CA . LEU B 1 153 ? 43.393 18.419 92.600 1.00 31.61 555 LEU B CA 1
ATOM 2472 C C . LEU B 1 153 ? 43.232 17.368 93.689 1.00 31.50 555 LEU B C 1
ATOM 2473 O O . LEU B 1 153 ? 42.933 16.208 93.396 1.00 31.62 555 LEU B O 1
ATOM 2478 N N . GLN B 1 154 ? 43.416 17.774 94.944 1.00 32.29 556 GLN B N 1
ATOM 2479 C CA . GLN B 1 154 ? 43.259 16.856 96.069 1.00 31.35 556 GLN B CA 1
ATOM 2480 C C . GLN B 1 154 ? 41.857 16.246 96.047 1.00 30.08 556 GLN B C 1
ATOM 2481 O O . GLN B 1 154 ? 41.690 15.046 96.252 1.00 29.20 556 GLN B O 1
ATOM 2487 N N . TYR B 1 155 ? 40.845 17.074 95.803 1.00 29.64 557 TYR B N 1
ATOM 2488 C CA . TYR B 1 155 ? 39.480 16.567 95.747 1.00 30.43 557 TYR B CA 1
ATOM 2489 C C . TYR B 1 155 ? 39.320 15.516 94.648 1.00 30.04 557 TYR B C 1
ATOM 2490 O O . TYR B 1 155 ? 38.654 14.501 94.853 1.00 29.81 557 TYR B O 1
ATOM 2499 N N . GLU B 1 156 ? 39.924 15.766 93.485 1.00 28.16 558 GLU B N 1
ATOM 2500 C CA . GLU B 1 156 ? 39.817 14.844 92.342 1.00 25.93 558 GLU B CA 1
ATOM 2501 C C . GLU B 1 156 ? 40.570 13.534 92.518 1.00 27.14 558 GLU B C 1
ATOM 2502 O O . GLU B 1 156 ? 40.297 12.569 91.810 1.00 25.41 558 GLU B O 1
ATOM 2516 N N . PRO B 1 158 ? 41.875 10.083 94.701 1.00 36.08 560 PRO B N 1
ATOM 2517 C CA . PRO B 1 158 ? 41.190 9.104 95.553 1.00 37.38 560 PRO B CA 1
ATOM 2518 C C . PRO B 1 158 ? 41.421 9.255 97.057 1.00 40.54 560 PRO B C 1
ATOM 2519 O O . PRO B 1 158 ? 42.257 10.049 97.496 1.00 39.02 560 PRO B O 1
ATOM 2523 N N . PHE B 1 159 ? 40.660 8.461 97.817 1.00 45.62 561 PHE B N 1
ATOM 2524 C CA . PHE B 1 159 ? 40.662 8.390 99.285 1.00 47.95 561 PHE B CA 1
ATOM 2525 C C . PHE B 1 159 ? 39.426 9.087 99.841 1.00 50.65 561 PHE B C 1
ATOM 2526 O O . PHE B 1 159 ? 38.955 10.033 99.176 1.00 52.75 561 PHE B O 1
#

Nearest PDB structures (foldseek):
  1t3g-assembly1_A  TM=1.002E+00  e=1.524E-27  Homo sapiens
  1t3g-assembly1_B  TM=9.889E-01  e=3.802E-24  Homo sapiens
  7szl-assembly1_A  TM=9.734E-01  e=8.327E-21  Homo sapiens
  7fd3-assembly1_A  TM=9.650E-01  e=1.782E-19  Homo sapiens
  7fch-assembly2_D  TM=7.511E-01  e=2.088E-08  Homo sapiens

GO terms:
  GO:0005886 plasma membrane (C, IDA)
  GO:0045920 negative regulation of exocytosis (P, IDA)
  GO:0005737 cytoplasm (C, EXP)
  GO:0005515 protein binding (F, IPI)
  GO:0005886 plasma membrane (C, TAS)
  GO:0098978 glutamatergic synapse (C, IDA)
  GO:0098978 glutamatergic synapse (C, IMP)
  GO:1905606 regulation of presynapse assembly (P, IDA)
  GO:1905606 regulation of presynapse assembly (P, IMP)
  GO:0099175 regulation of postsynapse organization (P, IDA)
  GO:0099175 regulation of postsynapse organization (P, IMP)
  GO:0099545 trans-synaptic signaling by trans-synaptic complex (P, IDA)
  GO:0099545 trans-synaptic signaling by trans-synaptic complex (P, IMP)